Protein AF-A0A9W9NZ49-F1 (afdb_monomer_lite)

Sequence (194 aa):
MTAAGVSPSSSPRLPSPPPFTEVQIGPQSPSVGETFGKDAELLGSAGDDDASTRRIRPGTRAADMASGPPLIPLSQLDSPFQLQEHLKSLYHHFTKPEGSDTVVPINRQGVDRSLWLYELCRFLTMKVNNLIIAFFAETPPCSAQTCPEMRASEWQYLCAVHDPPKSCCAIDYCCHTLDWATNTLTSPNTSPAD

Radius of gyration: 26.42 Å; chains: 1; bounding box: 76×40×85 Å

Foldseek 3Di:
DDDDDDDDDDDDDDDDDDDDDDDPPDDDDDDPDDDDDPPPPDDDPCPDPVQVVQDDDVPRDPVRVQLGGAADDLVSDPDPCSVVNNVSNVLSCQQPPPPDPGGDDDDDDPDDPLLVVLVVLVVVLVVCVVVLVVQCVDVVHQDCVVFVFQDDDVDGDFQVVDVVTHTHGNSVSSVSVSVVSNCQSPPPVNDDDD

InterPro domains:
  IPR005301 MOB kinase activator family [PF03637] (109-192)
  IPR005301 MOB kinase activator family [PTHR22599] (80-192)
  IPR005301 MOB kinase activator family [SM01388] (98-193)
  IPR036703 MOB kinase activator superfamily [G3DSA:1.20.140.30] (102-194)
  IPR036703 MOB kinase activator superfamily [SSF101152] (70-192)

Structure (mmCIF, N/CA/C/O backbone):
data_AF-A0A9W9NZ49-F1
#
_entry.id   AF-A0A9W9NZ49-F1
#
loop_
_atom_site.group_PDB
_atom_site.id
_atom_site.type_symbol
_atom_site.label_atom_id
_atom_site.label_alt_id
_atom_site.label_comp_id
_atom_site.label_asym_id
_atom_site.label_entity_id
_atom_site.label_seq_id
_atom_site.pdbx_PDB_ins_code
_atom_site.Cartn_x
_atom_site.Cartn_y
_atom_site.Cartn_z
_atom_site.occupancy
_atom_site.B_iso_or_equiv
_atom_site.auth_seq_id
_atom_site.auth_comp_id
_atom_site.auth_asym_id
_atom_site.auth_atom_id
_atom_site.pdbx_PDB_model_num
ATOM 1 N N . MET A 1 1 ? 51.094 12.157 -31.044 1.00 39.44 1 MET A N 1
ATOM 2 C CA . MET A 1 1 ? 50.949 12.779 -29.713 1.00 39.44 1 MET A CA 1
ATOM 3 C C . MET A 1 1 ? 50.045 11.888 -28.883 1.00 39.44 1 MET A C 1
ATOM 5 O O . MET A 1 1 ? 48.991 11.492 -29.356 1.00 39.44 1 MET A O 1
ATOM 9 N N . THR A 1 2 ? 50.558 11.468 -27.737 1.00 38.00 2 THR A N 1
ATOM 10 C CA . THR A 1 2 ? 50.054 10.438 -26.820 1.00 38.00 2 THR A CA 1
ATOM 11 C C . THR A 1 2 ? 48.869 10.927 -25.988 1.00 38.00 2 THR A C 1
ATOM 13 O O . THR A 1 2 ? 48.908 12.036 -25.461 1.00 38.00 2 THR A O 1
ATOM 16 N N . ALA A 1 3 ? 47.842 10.086 -25.845 1.00 37.47 3 ALA A N 1
ATOM 17 C CA . ALA A 1 3 ? 46.709 10.309 -24.953 1.00 37.47 3 ALA A CA 1
ATOM 18 C C . ALA A 1 3 ? 47.112 10.031 -23.494 1.00 37.47 3 ALA A C 1
ATOM 20 O O . ALA A 1 3 ? 47.602 8.946 -23.186 1.00 37.47 3 ALA A O 1
ATOM 21 N N . ALA A 1 4 ? 46.899 11.004 -22.607 1.00 40.50 4 ALA A N 1
ATOM 22 C CA . ALA A 1 4 ? 47.010 10.840 -21.161 1.00 40.50 4 ALA A CA 1
ATOM 23 C C . ALA A 1 4 ? 45.600 10.855 -20.554 1.00 40.50 4 ALA A C 1
ATOM 25 O O . ALA A 1 4 ? 44.835 11.792 -20.778 1.00 40.50 4 ALA A O 1
ATOM 26 N N . GLY A 1 5 ? 45.256 9.789 -19.830 1.00 42.25 5 GLY A N 1
ATOM 27 C CA . GLY A 1 5 ? 44.002 9.666 -19.093 1.00 42.25 5 GLY A CA 1
ATOM 28 C C . GLY A 1 5 ? 43.968 10.584 -17.871 1.00 42.25 5 GLY A C 1
ATOM 29 O O . GLY A 1 5 ? 44.979 10.770 -17.196 1.00 42.25 5 GLY A O 1
ATOM 30 N N . VAL A 1 6 ? 42.790 11.139 -17.584 1.00 42.88 6 VAL A N 1
ATOM 31 C CA . VAL A 1 6 ? 42.511 11.934 -16.383 1.00 42.88 6 VAL A CA 1
ATOM 32 C C . VAL A 1 6 ? 41.481 11.186 -15.538 1.00 42.88 6 VAL A C 1
ATOM 34 O O . VAL A 1 6 ? 40.369 10.916 -15.986 1.00 42.88 6 VAL A O 1
ATOM 37 N N . SER A 1 7 ? 41.887 10.833 -14.320 1.00 50.56 7 SER A N 1
ATOM 38 C CA . SER A 1 7 ? 41.062 10.252 -13.258 1.00 50.56 7 SER A CA 1
ATOM 39 C C . SER A 1 7 ? 39.964 11.223 -12.793 1.00 50.56 7 SER A C 1
ATOM 41 O O . SER A 1 7 ? 40.234 12.422 -12.703 1.00 50.56 7 SER A O 1
ATOM 43 N N . PRO A 1 8 ? 38.761 10.758 -12.405 1.00 46.41 8 PRO A N 1
ATOM 44 C CA . PRO A 1 8 ? 37.787 11.622 -11.752 1.00 46.41 8 PRO A CA 1
ATOM 45 C C . PRO A 1 8 ? 38.130 11.810 -10.266 1.00 46.41 8 PRO A C 1
ATOM 47 O O . PRO A 1 8 ? 38.339 10.855 -9.518 1.00 46.41 8 PRO A O 1
ATOM 50 N N . SER A 1 9 ? 38.201 13.080 -9.871 1.00 47.12 9 SER A N 1
ATOM 51 C CA . SER A 1 9 ? 38.423 13.566 -8.511 1.00 47.12 9 SER A CA 1
ATOM 52 C C . SER A 1 9 ? 37.262 13.212 -7.573 1.00 47.12 9 SER A C 1
ATOM 54 O O . SER A 1 9 ? 36.091 13.301 -7.930 1.00 47.12 9 SER A O 1
ATOM 56 N N . SER A 1 10 ? 37.647 12.845 -6.357 1.00 47.16 10 SER A N 1
ATOM 57 C CA . SER A 1 10 ? 36.895 12.368 -5.198 1.00 47.16 10 SER A CA 1
ATOM 58 C C . SER A 1 10 ? 35.662 13.193 -4.794 1.00 47.16 10 SER A C 1
ATOM 60 O O . SER A 1 10 ? 35.717 14.419 -4.725 1.00 47.16 10 SER A O 1
ATOM 62 N N . SER A 1 11 ? 34.580 12.503 -4.412 1.00 55.91 11 SER A N 1
ATOM 63 C CA . SER A 1 11 ? 33.427 13.075 -3.698 1.00 55.91 11 SER A CA 1
ATOM 64 C C . SER A 1 11 ? 33.799 13.514 -2.265 1.00 55.91 11 SER A C 1
ATOM 66 O O . SER A 1 11 ? 34.684 12.898 -1.659 1.00 55.91 11 SER A O 1
ATOM 68 N N . PRO A 1 12 ? 33.130 14.526 -1.673 1.00 51.72 12 PRO A N 1
ATOM 69 C CA . PRO A 1 12 ? 33.431 14.979 -0.316 1.00 51.72 12 PRO A CA 1
ATOM 70 C C . PRO A 1 12 ? 32.985 13.922 0.703 1.00 51.72 12 PRO A C 1
ATOM 72 O O . PRO A 1 12 ? 31.815 13.543 0.741 1.00 51.72 12 PRO A O 1
ATOM 75 N N . ARG A 1 13 ? 33.908 13.435 1.540 1.00 61.00 13 ARG A N 1
ATOM 76 C CA . ARG A 1 13 ? 33.566 12.565 2.675 1.00 61.00 13 ARG A CA 1
ATOM 77 C C . ARG A 1 13 ? 32.899 13.396 3.768 1.00 61.00 13 ARG A C 1
ATOM 79 O O . ARG A 1 13 ? 33.470 14.384 4.223 1.00 61.00 13 ARG A O 1
ATOM 86 N N . LEU A 1 14 ? 31.722 12.962 4.211 1.00 55.81 14 LEU A N 1
ATOM 87 C CA . LEU A 1 14 ? 31.127 13.418 5.466 1.00 55.81 14 LEU A CA 1
ATOM 88 C C . LEU A 1 14 ? 32.048 13.016 6.639 1.00 55.81 14 LEU A C 1
ATOM 90 O O . LEU A 1 14 ? 32.639 11.931 6.586 1.00 55.81 14 LEU A O 1
ATOM 94 N N . PRO A 1 15 ? 32.205 13.859 7.676 1.00 57.34 15 PRO A N 1
ATOM 95 C CA . PRO A 1 15 ? 32.971 13.495 8.862 1.00 57.34 15 PRO A CA 1
ATOM 96 C C . PRO A 1 15 ? 32.334 12.288 9.562 1.00 57.34 15 PRO A C 1
ATOM 98 O O . PRO A 1 15 ? 31.110 12.163 9.624 1.00 57.34 15 PRO A O 1
ATOM 101 N N . SER A 1 16 ? 33.179 11.390 10.068 1.00 58.50 16 SER A N 1
ATOM 102 C CA . SER A 1 16 ? 32.757 10.194 10.798 1.00 58.50 16 SER A CA 1
ATOM 103 C C . SER A 1 16 ? 31.904 10.566 12.018 1.00 58.50 16 SER A C 1
ATOM 105 O O . SER A 1 16 ? 32.229 11.546 12.695 1.00 58.50 16 SER A O 1
ATOM 107 N N . PRO A 1 17 ? 30.852 9.791 12.343 1.00 55.28 17 PRO A N 1
ATOM 108 C CA . PRO A 1 17 ? 30.097 10.003 13.570 1.00 55.28 17 PRO A CA 1
ATOM 109 C C . PRO A 1 17 ? 31.000 9.803 14.801 1.00 55.28 17 PRO A C 1
ATOM 111 O O . PRO A 1 17 ? 31.953 9.017 14.742 1.00 55.28 17 PRO A O 1
ATOM 114 N N . PRO A 1 18 ? 30.725 10.508 15.913 1.00 61.41 18 PRO A N 1
ATOM 115 C CA . PRO A 1 18 ? 31.461 10.316 17.156 1.00 61.41 18 PRO A CA 1
ATOM 116 C C . PRO A 1 18 ? 31.305 8.872 17.666 1.00 61.41 18 PRO A C 1
ATOM 118 O O . PRO A 1 18 ? 30.296 8.222 17.375 1.00 61.41 18 PRO A O 1
ATOM 121 N N . PRO A 1 19 ? 32.293 8.352 18.418 1.00 63.44 19 PRO A N 1
ATOM 122 C CA . PRO A 1 19 ? 32.209 7.020 19.002 1.00 63.44 19 PRO A CA 1
ATOM 123 C C . PRO A 1 19 ? 30.985 6.920 19.916 1.00 63.44 19 PRO A C 1
ATOM 125 O O . PRO A 1 19 ? 30.672 7.859 20.649 1.00 63.44 19 PRO A O 1
ATOM 128 N N . PHE A 1 20 ? 30.300 5.775 19.868 1.00 48.47 20 PHE A N 1
ATOM 129 C CA . PHE A 1 20 ? 29.204 5.476 20.783 1.00 48.47 20 PHE A CA 1
ATOM 130 C C . PHE A 1 20 ? 29.687 5.642 22.224 1.00 48.47 20 PHE A C 1
ATOM 132 O O . PHE A 1 20 ? 30.707 5.071 22.612 1.00 48.47 20 PHE A O 1
ATOM 139 N N . THR A 1 21 ? 28.948 6.421 23.010 1.00 57.03 21 THR A N 1
ATOM 140 C CA . THR A 1 21 ? 29.089 6.426 24.464 1.00 57.03 21 THR A CA 1
ATOM 141 C C . THR A 1 21 ? 28.955 4.996 24.966 1.00 57.03 21 THR A C 1
ATOM 143 O O . THR A 1 21 ? 27.955 4.326 24.701 1.00 57.03 21 THR A O 1
ATOM 146 N N . GLU A 1 22 ? 30.008 4.552 25.643 1.00 57.53 22 GLU A N 1
ATOM 147 C CA . GLU A 1 22 ? 30.127 3.296 26.368 1.00 57.53 22 GLU A CA 1
ATOM 148 C C . GLU A 1 22 ? 28.830 2.952 27.107 1.00 57.53 22 GLU A C 1
ATOM 150 O O . GLU A 1 22 ? 28.183 3.819 27.697 1.00 57.53 22 GLU A O 1
ATOM 155 N N . VAL A 1 23 ? 28.437 1.682 27.016 1.00 52.34 23 VAL A N 1
ATOM 156 C CA . VAL A 1 23 ? 27.196 1.120 27.552 1.00 52.34 23 VAL A CA 1
ATOM 157 C C . VAL A 1 23 ? 27.049 1.499 29.028 1.00 52.34 23 VAL A C 1
ATOM 159 O O . VAL A 1 23 ? 27.619 0.852 29.904 1.00 52.34 23 VAL A O 1
ATOM 162 N N . GLN A 1 24 ? 26.240 2.519 29.323 1.00 45.16 24 GLN A N 1
ATOM 163 C CA . GLN A 1 24 ? 25.664 2.670 30.652 1.00 45.16 24 GLN A CA 1
ATOM 164 C C . GLN A 1 24 ? 24.655 1.540 30.817 1.00 45.16 24 GLN A C 1
ATOM 166 O O . GLN A 1 24 ? 23.505 1.625 30.387 1.00 45.16 24 GLN A O 1
ATOM 171 N N . ILE A 1 25 ? 25.135 0.439 31.390 1.00 47.22 25 ILE A N 1
ATOM 172 C CA . ILE A 1 25 ? 24.309 -0.636 31.921 1.00 47.22 25 ILE A CA 1
ATOM 173 C C . ILE A 1 25 ? 23.345 0.034 32.901 1.00 47.22 25 ILE A C 1
ATOM 175 O O . ILE A 1 25 ? 23.750 0.495 33.969 1.00 47.22 25 ILE A O 1
ATOM 179 N N . GLY A 1 26 ? 22.080 0.153 32.495 1.00 46.44 26 GLY A N 1
ATOM 180 C CA . GLY A 1 26 ? 21.008 0.559 33.393 1.00 46.44 26 GLY A CA 1
ATOM 181 C C . GLY A 1 26 ? 20.978 -0.366 34.615 1.00 46.44 26 GLY A C 1
ATOM 182 O O . GLY A 1 26 ? 21.421 -1.515 34.522 1.00 46.44 26 GLY A O 1
ATOM 183 N N . PRO A 1 27 ? 20.502 0.118 35.772 1.00 44.09 27 PRO A N 1
ATOM 184 C CA . PRO A 1 27 ? 20.528 -0.662 37.002 1.00 44.09 27 PRO A CA 1
ATOM 185 C C . PRO A 1 27 ? 19.824 -2.012 36.808 1.00 44.09 27 PRO A C 1
ATOM 187 O O . PRO A 1 27 ? 18.766 -2.095 36.181 1.00 44.09 27 PRO A O 1
ATOM 190 N N . GLN A 1 28 ? 20.453 -3.072 37.323 1.00 48.97 28 GLN A N 1
ATOM 191 C CA . GLN A 1 28 ? 19.946 -4.441 37.265 1.00 48.97 28 GLN A CA 1
ATOM 192 C C . GLN A 1 28 ? 18.544 -4.519 37.884 1.00 48.97 28 GLN A C 1
ATOM 194 O O . GLN A 1 28 ? 18.307 -4.002 38.975 1.00 48.97 28 GLN A O 1
ATOM 199 N N . SER A 1 29 ? 17.617 -5.180 37.188 1.00 46.00 29 SER A N 1
ATOM 200 C CA . SER A 1 29 ? 16.294 -5.518 37.721 1.00 46.00 29 SER A CA 1
ATOM 201 C C . SER A 1 29 ? 16.433 -6.359 38.999 1.00 46.00 29 SER A C 1
ATOM 203 O O . SER A 1 29 ? 17.321 -7.214 39.055 1.00 46.00 29 SER A O 1
ATOM 205 N N . PRO A 1 30 ? 15.585 -6.154 40.025 1.00 46.91 30 PRO A N 1
ATOM 206 C CA . PRO A 1 30 ? 15.764 -6.822 41.303 1.00 46.91 30 PRO A CA 1
ATOM 207 C C . PRO A 1 30 ? 15.492 -8.323 41.168 1.00 46.91 30 PRO A C 1
ATOM 209 O O . PRO A 1 30 ? 14.435 -8.757 40.708 1.00 46.91 30 PRO A O 1
ATOM 212 N N . SER A 1 31 ? 16.491 -9.105 41.571 1.00 39.59 31 SER A N 1
ATOM 213 C CA . SER A 1 31 ? 16.410 -10.547 41.765 1.00 39.59 31 SER A CA 1
ATOM 214 C C . SER A 1 31 ? 15.460 -10.869 42.917 1.00 39.59 31 SER A C 1
ATOM 216 O O . SER A 1 31 ? 15.429 -10.181 43.935 1.00 39.59 31 SER A O 1
ATOM 218 N N . VAL A 1 32 ? 14.701 -11.949 42.756 1.00 46.00 32 VAL A N 1
ATOM 219 C CA . VAL A 1 32 ? 13.794 -12.501 43.763 1.00 46.00 32 VAL A CA 1
ATOM 220 C C . VAL A 1 32 ? 14.587 -12.885 45.014 1.00 46.00 32 VAL A C 1
ATOM 222 O O . VAL A 1 32 ? 15.415 -13.792 44.964 1.00 46.00 32 VAL A O 1
ATOM 225 N N . GLY A 1 33 ? 14.287 -12.224 46.133 1.00 51.50 33 GLY A N 1
ATOM 226 C CA . GLY A 1 33 ? 14.662 -12.675 47.471 1.00 51.50 33 GLY A CA 1
ATOM 227 C C . GLY A 1 33 ? 15.511 -11.693 48.266 1.00 51.50 33 GLY A C 1
ATOM 228 O O . GLY A 1 33 ? 16.668 -11.988 48.515 1.00 51.50 33 GLY A O 1
ATOM 229 N N . GLU A 1 34 ? 14.921 -10.595 48.742 1.00 37.94 34 GLU A N 1
ATOM 230 C CA . GLU A 1 34 ? 15.413 -9.879 49.926 1.00 37.94 34 GLU A CA 1
ATOM 231 C C . GLU A 1 34 ? 14.259 -9.144 50.630 1.00 37.94 34 GLU A C 1
ATOM 233 O O . GLU A 1 34 ? 13.275 -8.726 50.022 1.00 37.94 34 GLU A O 1
ATOM 238 N N . THR A 1 35 ? 14.331 -9.115 51.956 1.00 41.00 35 THR A N 1
ATOM 239 C CA . THR A 1 35 ? 13.246 -8.839 52.906 1.00 41.00 35 THR A CA 1
ATOM 240 C C . THR A 1 35 ? 12.838 -7.363 53.004 1.00 41.00 35 THR A C 1
ATOM 242 O O . THR A 1 35 ? 13.680 -6.473 52.993 1.00 41.00 35 THR A O 1
ATOM 245 N N . PHE A 1 36 ? 11.530 -7.140 53.179 1.00 43.91 36 PHE A N 1
ATOM 246 C CA . PHE A 1 36 ? 10.805 -5.865 53.276 1.00 43.91 36 PHE A CA 1
ATOM 247 C C . PHE A 1 36 ? 11.453 -4.758 54.133 1.00 43.91 36 PHE A C 1
ATOM 249 O O . PHE A 1 36 ? 11.588 -4.900 55.350 1.00 43.91 36 PHE A O 1
ATOM 256 N N . GLY A 1 37 ? 11.691 -3.599 53.507 1.00 36.22 37 GLY A N 1
ATOM 257 C CA . GLY A 1 37 ? 11.817 -2.287 54.152 1.00 36.22 37 GLY A CA 1
ATOM 258 C C . GLY A 1 37 ? 10.571 -1.434 53.874 1.00 36.22 37 GLY A C 1
ATOM 259 O O . GLY A 1 37 ? 10.153 -1.289 52.727 1.00 36.22 37 GLY A O 1
ATOM 260 N N . LYS A 1 38 ? 9.941 -0.922 54.935 1.00 41.28 38 LYS A N 1
ATOM 261 C CA . LYS A 1 38 ? 8.726 -0.093 54.917 1.00 41.28 38 LYS A CA 1
ATOM 262 C C . LYS A 1 38 ? 9.033 1.338 54.457 1.00 41.28 38 LYS A C 1
ATOM 264 O O . LYS A 1 38 ? 9.097 2.211 55.302 1.00 41.28 38 LYS A O 1
ATOM 269 N N . ASP A 1 39 ? 9.173 1.573 53.157 1.00 37.78 39 ASP A N 1
ATOM 270 C CA . ASP A 1 39 ? 9.168 2.936 52.578 1.00 37.78 39 ASP A CA 1
ATOM 271 C C . ASP A 1 39 ? 8.478 2.977 51.192 1.00 37.78 39 ASP A C 1
ATOM 273 O O . ASP A 1 39 ? 8.690 3.876 50.382 1.00 37.78 39 ASP A O 1
ATOM 277 N N . ALA A 1 40 ? 7.628 1.987 50.897 1.00 42.12 40 ALA A N 1
ATOM 278 C CA . ALA A 1 40 ? 6.970 1.792 49.601 1.00 42.12 40 ALA A CA 1
ATOM 279 C C . ALA A 1 40 ? 5.563 2.422 49.514 1.00 42.12 40 ALA A C 1
ATOM 281 O O . ALA A 1 40 ? 4.661 1.837 48.919 1.00 42.12 40 ALA A O 1
ATOM 282 N N . GLU A 1 41 ? 5.340 3.589 50.121 1.00 41.41 41 GLU A N 1
ATOM 283 C CA . GLU A 1 41 ? 3.987 4.149 50.256 1.00 41.41 41 GLU A CA 1
ATOM 284 C C . GLU A 1 41 ? 3.933 5.655 49.953 1.00 41.41 41 GLU A C 1
ATOM 286 O O . GLU A 1 41 ? 3.475 6.426 50.786 1.00 41.41 41 GLU A O 1
ATOM 291 N N . LEU A 1 42 ? 4.410 6.114 48.780 1.00 43.28 42 LEU A N 1
ATOM 292 C CA . LEU A 1 42 ? 3.974 7.430 48.258 1.00 43.28 42 LEU A CA 1
ATOM 293 C C . LEU A 1 42 ? 4.230 7.749 46.768 1.00 43.28 42 LEU A C 1
ATOM 295 O O . LEU A 1 42 ? 4.150 8.919 46.403 1.00 43.28 42 LEU A O 1
ATOM 299 N N . LEU A 1 43 ? 4.548 6.804 45.872 1.00 45.09 43 LEU A N 1
ATOM 300 C CA . LEU A 1 43 ? 4.705 7.179 44.451 1.00 45.09 43 LEU A CA 1
ATOM 301 C C . LEU A 1 43 ? 4.479 6.042 43.450 1.00 45.09 43 LEU A C 1
ATOM 303 O O . LEU A 1 43 ? 5.305 5.771 42.584 1.00 45.09 43 LEU A O 1
ATOM 307 N N . GLY A 1 44 ? 3.336 5.378 43.551 1.00 39.44 44 GLY A N 1
ATOM 308 C CA . GLY A 1 44 ? 2.930 4.400 42.553 1.00 39.44 44 GLY A CA 1
ATOM 309 C C . GLY A 1 44 ? 1.474 4.046 42.739 1.00 39.44 44 GLY A C 1
ATOM 310 O O . GLY A 1 44 ? 1.149 3.136 43.493 1.00 39.44 44 GLY A O 1
ATOM 311 N N . SER A 1 45 ? 0.582 4.770 42.066 1.00 39.53 45 SER A N 1
ATOM 312 C CA . SER A 1 45 ? -0.729 4.215 41.761 1.00 39.53 45 SER A CA 1
ATOM 313 C C . SER A 1 45 ? -0.487 2.951 40.942 1.00 39.53 45 SER A C 1
ATOM 315 O O . SER A 1 45 ? -0.129 3.038 39.768 1.00 39.53 45 SER A O 1
ATOM 317 N N . ALA A 1 46 ? -0.625 1.794 41.586 1.00 42.19 46 ALA A N 1
ATOM 318 C CA . ALA A 1 46 ? -0.701 0.494 40.943 1.00 42.19 46 ALA A CA 1
ATOM 319 C C . ALA A 1 46 ? -1.977 0.457 40.085 1.00 42.19 46 ALA A C 1
ATOM 321 O O . ALA A 1 46 ? -3.023 -0.029 40.507 1.00 42.19 46 ALA A O 1
ATOM 322 N N . GLY A 1 47 ? -1.907 1.072 38.905 1.00 42.78 47 GLY A N 1
ATOM 323 C CA . GLY A 1 47 ? -2.739 0.681 37.782 1.00 42.78 47 GLY A CA 1
ATOM 324 C C . GLY A 1 47 ? -2.212 -0.667 37.318 1.00 42.78 47 GLY A C 1
ATOM 325 O O . GLY A 1 47 ? -1.023 -0.792 37.047 1.00 42.78 47 GLY A O 1
ATOM 326 N N . ASP A 1 48 ? -3.084 -1.665 37.331 1.00 44.28 48 ASP A N 1
ATOM 327 C CA . ASP A 1 48 ? -2.823 -3.045 36.932 1.00 44.28 48 ASP A CA 1
ATOM 328 C C . ASP A 1 48 ? -1.908 -3.123 35.690 1.00 44.28 48 ASP A C 1
ATOM 330 O O . ASP A 1 48 ? -2.129 -2.412 34.706 1.00 44.28 48 ASP A O 1
ATOM 334 N N . ASP A 1 49 ? -0.897 -3.998 35.721 1.00 53.75 49 ASP A N 1
ATOM 335 C CA . ASP A 1 49 ? 0.145 -4.217 34.695 1.00 53.75 49 ASP A CA 1
ATOM 336 C C . ASP A 1 49 ? -0.392 -4.738 33.331 1.00 53.75 49 ASP A C 1
ATOM 338 O O . ASP A 1 49 ? 0.330 -5.362 32.542 1.00 53.75 49 ASP A O 1
ATOM 342 N N . ASP A 1 50 ? -1.657 -4.480 32.996 1.00 56.69 50 ASP A N 1
ATOM 343 C CA . ASP A 1 50 ? -2.324 -4.928 31.769 1.00 56.69 50 ASP A CA 1
ATOM 344 C C . ASP A 1 50 ? -1.763 -4.254 30.502 1.00 56.69 50 ASP A C 1
ATOM 346 O O . ASP A 1 50 ? -1.796 -4.803 29.404 1.00 56.69 50 ASP A O 1
ATOM 350 N N . ALA A 1 51 ? -1.111 -3.094 30.621 1.00 57.84 51 ALA A N 1
ATOM 351 C CA . ALA A 1 51 ? -0.395 -2.503 29.486 1.00 57.84 51 ALA A CA 1
ATOM 352 C C . ALA A 1 51 ? 0.770 -3.397 28.990 1.00 57.84 51 ALA A C 1
ATOM 354 O O . ALA A 1 51 ? 1.167 -3.338 27.820 1.00 57.84 51 ALA A O 1
ATOM 355 N N . SER A 1 52 ? 1.339 -4.242 29.862 1.00 58.97 52 SER A N 1
ATOM 356 C CA . SER A 1 52 ? 2.422 -5.173 29.510 1.00 58.97 52 SER A CA 1
ATOM 357 C C . SER A 1 52 ? 1.922 -6.434 28.788 1.00 58.97 52 SER A C 1
ATOM 359 O O . SER A 1 52 ? 2.649 -7.005 27.969 1.00 58.97 52 SER A O 1
ATOM 361 N N . THR A 1 53 ? 0.679 -6.859 29.043 1.00 62.19 53 THR A N 1
ATOM 362 C CA . THR A 1 53 ? 0.065 -8.060 28.447 1.00 62.19 53 THR A CA 1
ATOM 363 C C . THR A 1 53 ? -0.356 -7.827 26.995 1.00 62.19 53 THR A C 1
ATOM 365 O O . THR A 1 53 ? -0.399 -8.776 26.215 1.00 62.19 53 THR A O 1
ATOM 368 N N . ARG A 1 54 ? -0.583 -6.564 26.603 1.00 68.50 54 ARG A N 1
ATOM 369 C CA . ARG A 1 54 ? -1.016 -6.169 25.250 1.00 68.50 54 ARG A CA 1
ATOM 370 C C . ARG A 1 54 ? 0.112 -5.938 24.242 1.00 68.50 54 ARG A C 1
ATOM 372 O O . ARG A 1 54 ? -0.154 -5.774 23.051 1.00 68.50 54 ARG A O 1
ATOM 379 N N . ARG A 1 55 ? 1.374 -5.923 24.674 1.00 73.12 55 ARG A N 1
ATOM 380 C CA . ARG A 1 55 ? 2.514 -5.824 23.749 1.00 73.12 55 ARG A CA 1
ATOM 381 C C . ARG A 1 55 ? 2.769 -7.170 23.074 1.00 73.12 55 ARG A C 1
ATOM 383 O O . ARG A 1 55 ? 2.757 -8.210 23.728 1.00 73.12 55 ARG A O 1
ATOM 390 N N . ILE A 1 56 ? 3.069 -7.140 21.772 1.00 75.31 56 ILE A N 1
ATOM 391 C CA . ILE A 1 56 ? 3.598 -8.311 21.061 1.00 75.31 56 ILE A CA 1
ATOM 392 C C . ILE A 1 56 ? 4.903 -8.707 21.754 1.00 75.31 56 ILE A C 1
ATOM 394 O O . ILE A 1 56 ? 5.853 -7.922 21.800 1.00 75.31 56 ILE A O 1
ATOM 398 N N . ARG A 1 57 ? 4.934 -9.906 22.336 1.00 79.56 57 ARG A N 1
ATOM 399 C CA . ARG A 1 57 ? 6.087 -10.374 23.104 1.00 79.56 57 ARG A CA 1
ATOM 400 C C . ARG A 1 57 ? 7.184 -10.863 22.156 1.00 79.56 57 ARG A C 1
ATOM 402 O O . ARG A 1 57 ? 6.881 -11.406 21.090 1.00 79.56 57 ARG A O 1
ATOM 409 N N . PRO A 1 58 ? 8.468 -10.732 22.533 1.00 83.12 58 PRO A N 1
ATOM 410 C CA . PRO A 1 58 ? 9.530 -11.437 21.831 1.00 83.12 58 PRO A CA 1
ATOM 411 C C . PRO A 1 58 ? 9.181 -12.929 21.710 1.00 83.12 58 PRO A C 1
ATOM 413 O O . PRO A 1 58 ? 8.831 -13.566 22.702 1.00 83.12 58 PRO A O 1
ATOM 416 N N . GLY A 1 59 ? 9.227 -13.468 20.490 1.00 83.12 59 GLY A N 1
ATOM 417 C CA . GLY A 1 59 ? 8.839 -14.853 20.199 1.00 83.12 59 GLY A CA 1
ATOM 418 C C . GLY A 1 59 ? 7.386 -15.062 19.749 1.00 83.12 59 GLY A C 1
ATOM 419 O O . GLY A 1 59 ? 7.031 -16.194 19.418 1.00 83.12 59 GLY A O 1
ATOM 420 N N . THR A 1 60 ? 6.546 -14.018 19.675 1.00 82.81 60 THR A N 1
ATOM 421 C CA . THR A 1 60 ? 5.234 -14.115 19.008 1.00 82.81 60 THR A CA 1
ATOM 422 C C . THR A 1 60 ? 5.420 -14.522 17.544 1.00 82.81 60 THR A C 1
ATOM 424 O O . THR A 1 60 ? 6.246 -13.951 16.829 1.00 82.81 60 THR A O 1
ATOM 427 N N . ARG A 1 61 ? 4.659 -15.522 17.084 1.00 79.88 61 ARG A N 1
ATOM 428 C CA . ARG A 1 61 ? 4.728 -15.990 15.694 1.00 79.88 61 ARG A CA 1
ATOM 429 C C . ARG A 1 61 ? 4.263 -14.879 14.757 1.00 79.88 61 ARG A C 1
ATOM 431 O O . ARG A 1 61 ? 3.304 -14.179 15.064 1.00 79.88 61 ARG A O 1
ATOM 438 N N . ALA A 1 62 ? 4.878 -14.769 13.580 1.00 80.38 62 ALA A N 1
ATOM 439 C CA . ALA A 1 62 ? 4.521 -13.747 12.592 1.00 80.38 62 ALA A CA 1
ATOM 440 C C . ALA A 1 62 ? 3.023 -13.761 12.217 1.00 80.38 62 ALA A C 1
ATOM 442 O O . ALA A 1 62 ? 2.428 -12.702 12.037 1.00 80.38 62 ALA A O 1
ATOM 443 N N . ALA A 1 63 ? 2.402 -14.947 12.166 1.00 76.50 63 ALA A N 1
ATOM 444 C CA . ALA A 1 63 ? 0.966 -15.097 11.919 1.00 76.50 63 ALA A CA 1
ATOM 445 C C . ALA A 1 63 ? 0.098 -14.449 13.017 1.00 76.50 63 ALA A C 1
ATOM 447 O O . ALA A 1 63 ? -0.916 -13.825 12.712 1.00 76.50 63 ALA A O 1
ATOM 448 N N . ASP A 1 64 ? 0.542 -14.517 14.274 1.00 74.12 64 ASP A N 1
ATOM 449 C CA . ASP A 1 64 ? -0.191 -14.012 15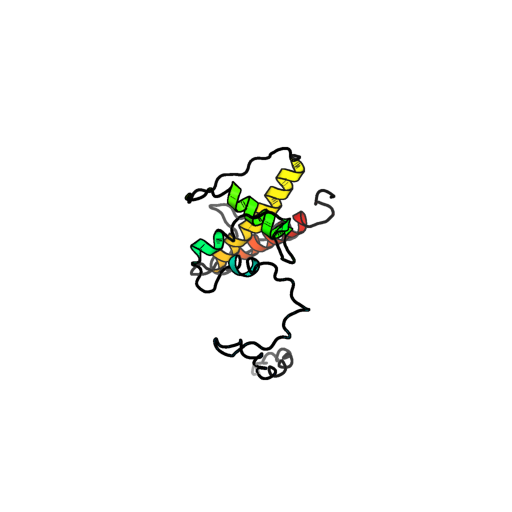.440 1.00 74.12 64 ASP A CA 1
ATOM 450 C C . ASP A 1 64 ? 0.042 -12.504 15.655 1.00 74.12 64 ASP A C 1
ATOM 452 O O . ASP A 1 64 ? -0.770 -11.820 16.278 1.00 74.12 64 ASP A O 1
ATOM 456 N N . MET A 1 65 ? 1.118 -11.943 15.083 1.00 76.81 65 MET A N 1
ATOM 457 C CA . MET A 1 65 ? 1.398 -10.499 15.132 1.00 76.81 65 MET A CA 1
ATOM 458 C C . MET A 1 65 ? 0.338 -9.665 14.402 1.00 76.81 65 MET A C 1
ATOM 460 O O . MET A 1 65 ? 0.112 -8.504 14.750 1.00 76.81 65 MET A O 1
ATOM 464 N N . ALA A 1 66 ? -0.305 -10.239 13.380 1.00 68.50 66 ALA A N 1
ATOM 465 C CA . ALA A 1 66 ? -1.302 -9.548 12.570 1.00 68.50 66 ALA A CA 1
ATOM 466 C C . ALA A 1 66 ? -2.637 -9.346 13.304 1.00 68.50 66 ALA A C 1
ATOM 468 O O . ALA A 1 66 ? -3.369 -8.412 12.961 1.00 68.50 66 ALA A O 1
ATOM 469 N N . SER A 1 67 ? -2.943 -10.197 14.291 1.00 68.38 67 SER A N 1
ATOM 470 C CA . SER A 1 67 ? -4.193 -10.135 15.052 1.00 68.38 67 SER A CA 1
ATOM 471 C C . SER A 1 67 ? -4.214 -8.982 16.054 1.00 68.38 67 SER A C 1
ATOM 473 O O . SER A 1 67 ? -5.257 -8.382 16.302 1.00 68.38 67 SER A O 1
ATOM 475 N N . GLY A 1 68 ? -3.036 -8.596 16.551 1.00 69.75 68 GLY A N 1
ATOM 476 C CA . GLY A 1 68 ? -2.901 -7.521 17.528 1.00 69.75 68 GLY A CA 1
ATOM 477 C C . GLY A 1 68 ? -3.511 -7.866 18.896 1.00 69.75 68 GLY A C 1
ATOM 478 O O . GLY A 1 68 ? -3.970 -8.987 19.114 1.00 69.75 68 GLY A O 1
ATOM 479 N N . PRO A 1 69 ? -3.464 -6.923 19.850 1.00 73.69 69 PRO A N 1
ATOM 480 C CA . PRO A 1 69 ? -4.017 -7.125 21.184 1.00 73.69 69 PRO 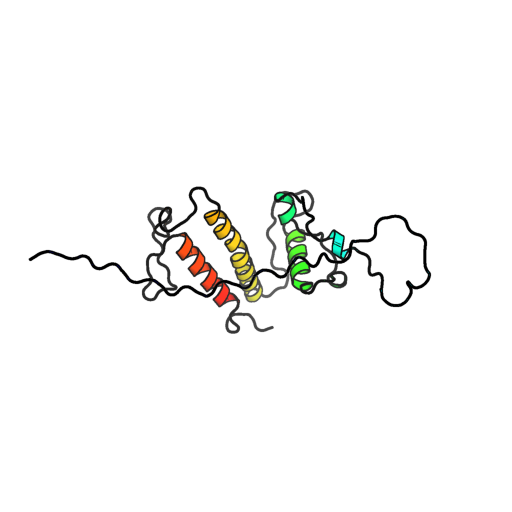A CA 1
ATOM 481 C C . PRO A 1 69 ? -5.554 -7.214 21.172 1.00 73.69 69 PRO A C 1
ATOM 483 O O . PRO A 1 69 ? -6.194 -6.640 20.282 1.00 73.69 69 PRO A O 1
ATOM 486 N N . PRO A 1 70 ? -6.154 -7.891 22.174 1.00 79.25 70 PRO A N 1
ATOM 487 C CA . PRO A 1 70 ? -7.603 -8.022 22.287 1.00 79.25 70 PRO A CA 1
ATOM 488 C C . PRO A 1 70 ? -8.294 -6.656 22.391 1.00 79.25 70 PRO A C 1
ATOM 490 O O . PRO A 1 70 ? -7.714 -5.676 22.865 1.00 79.25 70 PRO A O 1
ATOM 493 N N . LEU A 1 71 ? -9.550 -6.595 21.941 1.00 84.81 71 LEU A N 1
ATOM 494 C CA . LEU A 1 71 ? -10.365 -5.388 22.032 1.00 84.81 71 LEU A CA 1
ATOM 495 C C . LEU A 1 71 ? -10.723 -5.096 23.494 1.00 84.81 71 LEU A C 1
ATOM 497 O O . LEU A 1 71 ? -11.322 -5.928 24.169 1.00 84.81 71 LEU A O 1
ATOM 501 N N . ILE A 1 72 ? -10.419 -3.879 23.939 1.00 85.94 72 ILE A N 1
ATOM 502 C CA . ILE A 1 72 ? -10.794 -3.353 25.254 1.00 85.94 72 ILE A CA 1
ATOM 503 C C . ILE A 1 72 ? -11.400 -1.946 25.129 1.00 85.94 72 ILE A C 1
ATOM 505 O O . ILE A 1 72 ? -11.166 -1.272 24.117 1.00 85.94 72 ILE A O 1
ATOM 509 N N . PRO A 1 73 ? -12.169 -1.474 26.129 1.00 89.31 73 PRO A N 1
ATOM 510 C CA . PRO A 1 73 ? -12.676 -0.106 26.169 1.00 89.31 73 PRO A CA 1
ATOM 511 C C . PRO A 1 73 ? -11.567 0.945 26.046 1.00 89.31 73 PRO A C 1
ATOM 513 O O . PRO A 1 73 ? -10.513 0.820 26.665 1.00 89.31 73 PRO A O 1
ATOM 516 N N . LEU A 1 74 ? -11.841 2.025 25.304 1.00 87.62 74 LEU A N 1
ATOM 517 C CA . LEU A 1 74 ? -10.894 3.128 25.092 1.00 87.62 74 LEU A CA 1
ATOM 518 C C . LEU A 1 74 ? -10.345 3.703 26.410 1.00 87.62 74 LEU A C 1
ATOM 520 O O . LEU A 1 74 ? -9.163 4.006 26.492 1.00 87.62 74 LEU A O 1
ATOM 524 N N . SER A 1 75 ? -11.169 3.782 27.459 1.00 88.44 75 SER A N 1
ATOM 525 C CA . SER A 1 75 ? -10.781 4.306 28.778 1.00 88.44 75 SER A CA 1
ATOM 526 C C . SER A 1 75 ? -9.732 3.469 29.519 1.00 88.44 75 SER A C 1
ATOM 528 O O . SER A 1 75 ? -9.195 3.925 30.521 1.00 88.44 75 SER A O 1
ATOM 530 N N . GLN A 1 76 ? -9.487 2.233 29.079 1.00 86.88 76 GLN A N 1
ATOM 531 C CA . GLN A 1 76 ? -8.514 1.309 29.674 1.00 86.88 76 GLN A CA 1
ATOM 532 C C . GLN A 1 76 ? -7.191 1.265 28.885 1.00 86.88 76 GLN A C 1
ATOM 534 O O . GLN A 1 76 ? -6.273 0.509 29.221 1.00 86.88 76 GLN A O 1
ATOM 539 N N . LEU A 1 77 ? -7.081 2.044 27.804 1.00 84.75 77 LEU A N 1
ATOM 540 C CA . LEU A 1 77 ? -5.846 2.167 27.043 1.00 84.75 77 LEU A CA 1
ATOM 541 C C . LEU A 1 77 ? -4.957 3.232 27.681 1.00 84.75 77 LEU A C 1
ATOM 543 O O . LEU A 1 77 ? -5.303 4.404 27.686 1.00 84.75 77 LEU A O 1
ATOM 547 N N . ASP A 1 78 ? -3.787 2.823 28.164 1.00 84.31 78 ASP A N 1
ATOM 548 C CA . ASP A 1 78 ? -2.728 3.727 28.611 1.00 84.31 78 ASP A CA 1
ATOM 549 C C . ASP A 1 78 ? -1.597 3.732 27.569 1.00 84.31 78 ASP A C 1
ATOM 551 O O . ASP A 1 78 ? -0.629 2.976 27.642 1.00 84.31 78 ASP A O 1
ATOM 555 N N . SER A 1 79 ? -1.805 4.500 26.498 1.00 81.81 79 SER A N 1
ATOM 556 C CA . SER A 1 79 ? -0.875 4.666 25.370 1.00 81.81 79 SER A CA 1
ATOM 557 C C . SER A 1 79 ? -0.922 6.117 24.881 1.00 81.81 79 SER A C 1
ATOM 559 O O . SER A 1 79 ? -1.978 6.737 24.949 1.00 81.81 79 SER A O 1
ATOM 561 N N . PRO A 1 80 ? 0.157 6.700 24.333 1.00 84.19 80 PRO A N 1
ATOM 562 C CA . PRO A 1 80 ? 0.065 7.984 23.629 1.00 84.19 80 PRO A CA 1
ATOM 563 C C . PRO A 1 80 ? -0.807 7.918 22.358 1.00 84.19 80 PRO A C 1
ATOM 565 O O . PRO A 1 80 ? -1.193 8.957 21.828 1.00 84.19 80 PRO A O 1
ATOM 568 N N . PHE A 1 81 ? -1.151 6.716 21.878 1.00 84.19 81 PHE A N 1
ATOM 569 C CA . PHE A 1 81 ? -1.932 6.482 20.659 1.00 84.19 81 PHE A CA 1
ATOM 570 C C . PHE A 1 81 ? -3.252 5.731 20.923 1.00 84.19 81 PHE A C 1
ATOM 572 O O . PHE A 1 81 ? -3.700 4.958 20.076 1.00 84.19 81 PHE A O 1
ATOM 579 N N . GLN A 1 82 ? -3.896 5.959 22.079 1.00 87.69 82 GLN A N 1
ATOM 580 C CA . GLN A 1 82 ? -5.086 5.207 22.540 1.00 87.69 82 GLN A CA 1
ATOM 581 C C . GLN A 1 82 ? -6.157 5.047 21.457 1.00 87.69 82 GLN A C 1
ATOM 583 O O . GLN A 1 82 ? -6.606 3.939 21.178 1.00 87.69 82 GLN A O 1
ATOM 588 N N . LEU A 1 83 ? -6.545 6.147 20.805 1.00 85.88 83 LEU A N 1
ATOM 589 C CA . LEU A 1 83 ? -7.594 6.122 19.787 1.00 85.88 83 LEU A CA 1
ATOM 590 C C . LEU A 1 83 ? -7.196 5.266 18.578 1.00 85.88 83 LEU A C 1
ATOM 592 O O . LEU A 1 83 ? -7.991 4.461 18.099 1.00 85.88 83 LEU A O 1
ATOM 596 N N . GLN A 1 84 ? -5.957 5.402 18.103 1.00 83.75 84 GLN A N 1
ATOM 597 C CA . GLN A 1 84 ? -5.458 4.639 16.960 1.00 83.75 84 GLN A CA 1
ATOM 598 C C . GLN A 1 84 ? -5.393 3.138 17.272 1.00 83.75 84 GLN A C 1
ATOM 600 O O . GLN A 1 84 ? -5.782 2.316 16.439 1.00 83.75 84 GLN A O 1
ATOM 605 N N . GLU A 1 85 ? -4.924 2.777 18.468 1.00 85.00 85 GLU A N 1
ATOM 606 C CA . GLU A 1 85 ? -4.888 1.388 18.932 1.00 85.00 85 GLU A CA 1
ATOM 607 C C . GLU A 1 85 ? -6.298 0.809 19.059 1.00 85.00 85 GLU A C 1
ATOM 609 O O . GLU A 1 85 ? -6.573 -0.259 18.511 1.00 85.00 85 GLU A O 1
ATOM 614 N N . HIS A 1 86 ? -7.215 1.548 19.689 1.00 87.19 86 HIS A N 1
ATOM 615 C CA . HIS A 1 86 ? -8.604 1.130 19.854 1.00 87.19 86 HIS A CA 1
ATOM 616 C C . HIS A 1 86 ? -9.296 0.889 18.512 1.00 87.19 86 HIS A C 1
ATOM 618 O O . HIS A 1 86 ? -9.896 -0.163 18.304 1.00 87.19 86 HIS A O 1
ATOM 624 N N . LEU A 1 87 ? -9.173 1.831 17.571 1.00 85.00 87 LEU A N 1
ATOM 625 C CA . LEU A 1 87 ? -9.769 1.713 16.239 1.00 85.00 87 LEU A CA 1
ATOM 626 C C . LEU A 1 87 ? -9.197 0.524 15.461 1.00 85.00 87 LEU A C 1
ATOM 628 O O . LEU A 1 87 ? -9.940 -0.178 14.775 1.00 85.00 87 LEU A O 1
ATOM 632 N N . LYS A 1 88 ? -7.893 0.248 15.593 1.00 83.31 88 LYS A N 1
ATOM 633 C CA . LYS A 1 88 ? -7.264 -0.931 14.983 1.00 83.31 88 LYS A CA 1
ATOM 634 C C . LYS A 1 88 ? -7.804 -2.235 15.581 1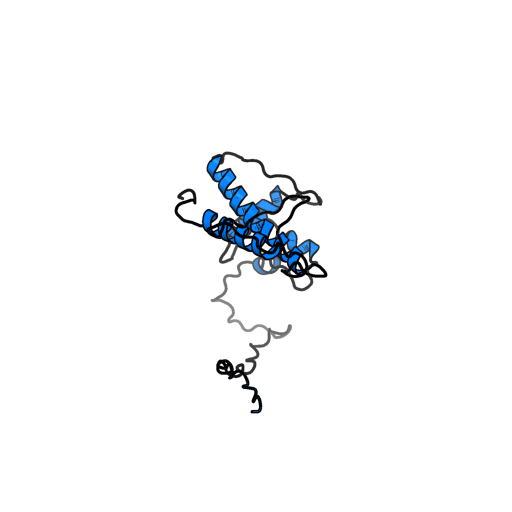.00 83.31 88 LYS A C 1
ATOM 636 O O . LYS A 1 88 ? -8.086 -3.164 14.822 1.00 83.31 88 LYS A O 1
ATOM 641 N N . SER A 1 89 ? -7.974 -2.302 16.902 1.00 85.62 89 SER A N 1
ATOM 642 C CA . SER A 1 89 ? -8.563 -3.466 17.577 1.00 85.62 89 SER A CA 1
ATOM 643 C C . SER A 1 89 ? -10.043 -3.645 17.233 1.00 85.62 89 SER A C 1
ATOM 645 O O . SER A 1 89 ? -10.459 -4.768 16.957 1.00 85.62 89 SER A O 1
ATOM 647 N N . LEU A 1 90 ? -10.827 -2.561 17.158 1.00 86.88 90 LEU A N 1
ATOM 648 C CA . LEU A 1 90 ? -12.218 -2.599 16.690 1.00 86.88 90 LEU A CA 1
ATOM 649 C C . LEU A 1 90 ? -12.295 -3.132 15.261 1.00 86.88 90 LEU A C 1
ATOM 651 O O . LEU A 1 90 ? -13.062 -4.052 14.987 1.00 86.88 90 LEU A O 1
ATOM 655 N N . TYR A 1 91 ? -11.464 -2.602 14.359 1.00 85.38 91 TYR A N 1
ATOM 656 C CA . TYR A 1 91 ? -11.379 -3.088 12.985 1.00 85.38 91 TYR A CA 1
ATOM 657 C C . TYR A 1 91 ? -11.110 -4.595 12.946 1.00 85.38 91 TYR A C 1
ATOM 659 O O . TYR A 1 91 ? -11.819 -5.323 12.254 1.00 85.38 91 TYR A O 1
ATOM 667 N N . HIS A 1 92 ? -10.112 -5.077 13.696 1.00 83.38 92 HIS A N 1
ATOM 668 C CA . HIS A 1 92 ? -9.796 -6.503 13.741 1.00 83.38 92 HIS A CA 1
ATOM 669 C C . HIS A 1 92 ? -10.979 -7.321 14.269 1.00 83.38 92 HIS A C 1
ATOM 671 O O . HIS A 1 92 ? -11.384 -8.280 13.626 1.00 83.38 92 HIS A O 1
ATOM 677 N N . HIS A 1 93 ? -11.578 -6.905 15.385 1.00 85.06 93 HIS A N 1
ATOM 678 C CA . HIS A 1 93 ? -12.722 -7.581 15.995 1.00 85.06 93 HIS A CA 1
ATOM 679 C C . HIS A 1 93 ? -13.916 -7.716 15.034 1.00 85.06 93 HIS A C 1
ATOM 681 O O . HIS A 1 93 ? -14.521 -8.782 14.948 1.00 85.06 93 HIS A O 1
ATOM 687 N N . PHE A 1 94 ? -14.228 -6.668 14.263 1.00 85.19 94 PHE A N 1
ATOM 688 C CA . PHE A 1 94 ? -15.346 -6.694 13.312 1.00 85.19 94 PHE A CA 1
ATOM 689 C C . PHE A 1 94 ? -15.035 -7.401 11.991 1.00 85.19 94 PHE A C 1
ATOM 691 O O . PHE A 1 94 ? -15.956 -7.861 11.319 1.00 85.19 94 PHE A O 1
ATOM 698 N N . THR A 1 95 ? -13.765 -7.473 11.591 1.00 86.44 95 THR A N 1
ATOM 699 C CA . THR A 1 95 ? -13.374 -8.072 10.302 1.00 86.44 95 THR A CA 1
ATOM 700 C C . THR A 1 95 ? -12.858 -9.491 10.419 1.00 86.44 95 THR A C 1
ATOM 702 O O . THR A 1 95 ? -12.856 -10.201 9.422 1.00 86.44 95 THR A O 1
ATOM 705 N N . LYS A 1 96 ? -12.434 -9.925 11.602 1.00 83.88 96 LYS A N 1
ATOM 706 C CA . LYS A 1 96 ? -11.899 -11.260 11.860 1.00 83.88 96 LYS A CA 1
ATOM 707 C C . LYS A 1 96 ? -12.564 -11.835 13.112 1.00 83.88 96 LYS A C 1
ATOM 709 O O . LYS A 1 96 ? -12.047 -11.642 14.215 1.00 83.88 96 LYS A O 1
ATOM 714 N N . PRO A 1 97 ? -13.725 -12.500 12.962 1.00 78.38 97 PRO A N 1
ATOM 715 C CA . PRO A 1 97 ? -14.405 -13.121 14.090 1.00 78.38 97 PRO A CA 1
ATOM 716 C C . PRO A 1 97 ? -13.533 -14.209 14.732 1.00 78.38 97 PRO A C 1
ATOM 718 O O . PRO A 1 97 ? -12.737 -14.866 14.058 1.00 78.38 97 PRO A O 1
ATOM 721 N N . GLU A 1 98 ? -13.685 -14.399 16.044 1.00 77.94 98 GLU A N 1
ATOM 722 C CA . GLU A 1 98 ? -12.877 -15.346 16.819 1.00 77.94 98 GLU A CA 1
ATOM 723 C C . GLU A 1 98 ? -12.963 -16.770 16.250 1.00 77.94 98 GLU A C 1
ATOM 725 O O . GLU A 1 98 ? -14.044 -17.290 15.976 1.00 77.94 98 GLU A O 1
ATOM 730 N N . GLY A 1 99 ? -11.802 -17.403 16.060 1.00 75.88 99 GLY A N 1
ATOM 731 C CA . GLY A 1 99 ? -11.707 -18.759 15.513 1.00 75.88 99 GLY A CA 1
ATOM 732 C C . GLY A 1 99 ? -11.930 -18.866 14.000 1.00 75.88 99 GLY A C 1
ATOM 733 O O . GLY A 1 99 ? -12.028 -19.981 13.491 1.00 75.88 99 GLY A O 1
ATOM 734 N N . SER A 1 100 ? -12.005 -17.743 13.276 1.00 78.31 100 SER A N 1
ATOM 735 C CA . SER A 1 100 ? -12.107 -17.728 11.817 1.00 78.31 100 SER A CA 1
ATOM 736 C C . SER A 1 100 ? -10.850 -17.170 11.154 1.00 78.31 100 SER A C 1
ATOM 738 O O . SER A 1 100 ? -10.381 -16.087 11.495 1.00 78.31 100 SER A O 1
ATOM 740 N N . ASP A 1 101 ? -10.377 -17.863 10.119 1.00 76.38 101 ASP A N 1
ATOM 741 C CA . ASP A 1 101 ? -9.340 -17.352 9.213 1.00 76.38 101 ASP A CA 1
ATOM 742 C C . ASP A 1 101 ? -9.915 -16.444 8.110 1.00 76.38 101 ASP A C 1
ATOM 744 O O . ASP A 1 101 ? -9.178 -15.905 7.280 1.00 76.38 101 ASP A O 1
ATOM 748 N N . THR A 1 102 ? -11.240 -16.268 8.070 1.00 80.00 102 THR A N 1
ATOM 749 C CA . THR A 1 102 ? -11.910 -15.485 7.026 1.00 80.00 102 THR A CA 1
ATOM 750 C C . THR A 1 102 ? -12.075 -14.026 7.432 1.00 80.00 102 THR A C 1
ATOM 752 O O . THR A 1 102 ? -12.435 -13.712 8.565 1.00 80.00 102 THR A O 1
ATOM 755 N N . VAL A 1 103 ? -11.818 -13.125 6.481 1.00 83.81 103 VAL A N 1
ATOM 756 C CA . VAL A 1 103 ? -12.033 -11.686 6.658 1.00 83.81 103 VAL A CA 1
ATOM 757 C C . VAL A 1 103 ? -13.435 -11.321 6.176 1.00 83.81 103 VAL A C 1
ATOM 759 O O . VAL A 1 103 ? -13.781 -11.569 5.021 1.00 83.81 103 VAL A O 1
ATOM 762 N N . VAL A 1 104 ? -14.227 -10.701 7.046 1.00 87.25 104 VAL A N 1
ATOM 763 C CA . VAL A 1 104 ? -15.574 -10.203 6.753 1.00 87.25 104 VAL A CA 1
ATOM 764 C C . VAL A 1 104 ? -15.503 -8.708 6.411 1.00 87.25 104 VAL A C 1
ATOM 766 O O . VAL A 1 104 ? -14.842 -7.949 7.124 1.00 87.25 104 VAL A O 1
ATOM 769 N N . PRO A 1 105 ? -16.153 -8.242 5.327 1.00 83.69 105 PRO A N 1
ATOM 770 C CA . PRO A 1 105 ? -16.161 -6.826 4.976 1.00 83.69 105 PRO A CA 1
ATOM 771 C C . PRO A 1 105 ? -16.993 -6.000 5.968 1.00 83.69 105 PRO A C 1
ATOM 773 O O . PRO A 1 105 ? -18.099 -6.387 6.345 1.00 83.69 105 PRO A O 1
ATOM 776 N N . ILE A 1 106 ? -16.490 -4.819 6.338 1.00 83.56 106 ILE A N 1
ATOM 777 C CA . ILE A 1 106 ? -17.232 -3.858 7.167 1.00 83.56 106 ILE A CA 1
ATOM 778 C C . ILE A 1 106 ? -18.302 -3.172 6.312 1.00 83.56 106 ILE A C 1
ATOM 780 O O . ILE A 1 106 ? -18.026 -2.747 5.187 1.00 83.56 106 ILE A O 1
ATOM 784 N N . ASN A 1 107 ? -19.512 -3.020 6.855 1.00 82.69 107 ASN A N 1
ATOM 785 C CA . ASN A 1 107 ? -20.559 -2.213 6.237 1.00 82.69 107 ASN A CA 1
ATOM 786 C C . ASN A 1 107 ? -20.613 -0.793 6.826 1.00 82.69 107 ASN A C 1
ATOM 788 O O . ASN A 1 107 ? -20.240 -0.539 7.969 1.00 82.69 107 ASN A O 1
ATOM 792 N N . ARG A 1 108 ? -21.119 0.153 6.035 1.00 83.19 108 ARG A N 1
ATOM 793 C CA . ARG A 1 108 ? -21.400 1.513 6.502 1.00 83.19 108 ARG A CA 1
ATOM 794 C C . ARG A 1 108 ? -22.594 1.487 7.463 1.00 83.19 108 ARG A C 1
ATOM 796 O O . ARG A 1 108 ? -23.681 1.087 7.047 1.00 83.19 108 ARG A O 1
ATOM 803 N N . GLN A 1 109 ? -22.429 1.980 8.691 1.00 80.81 109 GLN A N 1
ATOM 804 C CA . GLN A 1 109 ? -23.516 2.099 9.676 1.00 80.81 109 GLN A CA 1
ATOM 805 C C . GLN A 1 109 ? -23.679 3.547 10.137 1.00 80.81 109 GLN A C 1
ATOM 807 O O . GLN A 1 109 ? -22.878 4.044 10.916 1.00 80.81 109 GLN A O 1
ATOM 812 N N . GLY A 1 110 ? -24.692 4.250 9.628 1.00 83.88 110 GLY A N 1
ATOM 813 C CA . GLY A 1 110 ? -25.022 5.611 10.081 1.00 83.88 110 GLY A CA 1
ATOM 814 C C . GLY A 1 110 ? -24.020 6.717 9.711 1.00 83.88 110 GLY A C 1
ATOM 815 O O . GLY A 1 110 ? -24.306 7.880 9.961 1.00 83.88 110 GLY A O 1
ATOM 816 N N . VAL A 1 111 ? -22.887 6.388 9.081 1.00 88.06 111 VAL A N 1
ATOM 817 C CA . VAL A 1 111 ? -21.878 7.359 8.621 1.00 88.06 111 VAL A CA 1
ATOM 818 C C . VAL A 1 111 ? -22.266 7.943 7.259 1.00 88.06 111 VAL A C 1
ATOM 820 O O . VAL A 1 111 ? -22.817 7.233 6.404 1.00 88.06 111 VAL A O 1
ATOM 823 N N . ASP A 1 112 ? -21.962 9.226 7.042 1.00 93.06 112 ASP A N 1
ATOM 824 C CA . ASP A 1 112 ? -22.091 9.872 5.733 1.00 93.06 112 ASP A CA 1
ATOM 825 C C . ASP A 1 112 ? -21.316 9.103 4.647 1.00 93.06 112 ASP A C 1
ATOM 827 O O . ASP A 1 112 ? -20.254 8.525 4.889 1.00 93.06 112 ASP A O 1
ATOM 831 N N . ARG A 1 113 ? -21.858 9.072 3.425 1.00 90.25 113 ARG A N 1
ATOM 832 C CA . ARG A 1 113 ? -21.267 8.297 2.327 1.00 90.25 113 ARG A CA 1
ATOM 833 C C . ARG A 1 113 ? -19.891 8.828 1.926 1.00 90.25 113 ARG A C 1
ATOM 835 O O . ARG A 1 113 ? -19.020 8.019 1.616 1.00 90.25 113 ARG A O 1
ATOM 842 N N . SER A 1 114 ? -19.706 10.144 1.889 1.00 89.50 114 SER A N 1
ATOM 843 C CA . SER A 1 114 ? -18.449 10.757 1.453 1.00 89.50 114 SER A CA 1
ATOM 844 C C . SER A 1 114 ? -17.357 10.521 2.488 1.00 89.50 114 SER A C 1
ATOM 846 O O . SER A 1 114 ? -16.271 10.075 2.126 1.00 89.50 114 SER A O 1
ATOM 848 N N . LEU A 1 115 ? -17.684 10.701 3.772 1.00 88.69 115 LEU A N 1
ATOM 849 C CA . LEU A 1 115 ? -16.781 10.380 4.880 1.00 88.69 115 LEU A CA 1
ATOM 850 C C . LEU A 1 115 ? -16.406 8.891 4.892 1.00 88.69 115 LEU A C 1
ATOM 852 O O . LEU A 1 115 ? -15.235 8.543 5.005 1.00 88.69 115 LEU A O 1
ATOM 856 N N . TRP A 1 116 ? -17.383 8.003 4.686 1.00 88.69 116 TRP A N 1
ATOM 857 C CA . TRP A 1 116 ? -17.132 6.563 4.597 1.00 88.69 116 TRP A CA 1
ATOM 858 C C . TRP A 1 116 ? -16.164 6.201 3.463 1.00 88.69 116 TRP A C 1
ATOM 860 O O . TRP A 1 116 ? -15.235 5.424 3.665 1.00 88.69 116 TRP A O 1
ATOM 870 N N . LEU A 1 117 ? -16.359 6.765 2.267 1.00 90.06 117 LEU A N 1
ATOM 871 C CA . LEU A 1 117 ? -15.466 6.520 1.131 1.00 90.06 117 LEU A CA 1
ATOM 872 C C . LEU A 1 117 ? -14.064 7.084 1.372 1.00 90.06 117 LEU A C 1
ATOM 874 O O . LEU A 1 117 ? -13.086 6.424 1.034 1.00 90.06 117 LEU A O 1
ATOM 878 N N . TYR A 1 118 ? -13.964 8.269 1.973 1.00 90.56 118 TYR A N 1
ATOM 879 C CA . TYR A 1 118 ? -12.686 8.870 2.339 1.00 90.56 118 TYR A CA 1
ATOM 880 C C . TYR A 1 118 ? -11.895 7.982 3.313 1.00 90.56 118 TYR A C 1
ATOM 882 O O . TYR A 1 118 ? -10.729 7.674 3.051 1.00 90.56 118 TYR A O 1
ATOM 890 N N . GLU A 1 119 ? -12.537 7.483 4.373 1.00 88.19 119 GLU A N 1
ATOM 891 C CA . GLU A 1 119 ? -11.885 6.585 5.333 1.00 88.19 119 GLU A CA 1
ATOM 892 C C . GLU A 1 119 ? -11.502 5.241 4.708 1.00 88.19 119 GLU A C 1
ATOM 894 O O . GLU A 1 119 ? -10.410 4.727 4.960 1.00 88.19 119 GLU A O 1
ATOM 899 N N . LEU A 1 120 ? -12.337 4.691 3.819 1.00 89.06 120 LEU A N 1
ATOM 900 C CA . LEU A 1 120 ? -11.971 3.501 3.049 1.00 89.06 120 LEU A CA 1
ATOM 901 C C . LEU A 1 120 ? -10.743 3.744 2.162 1.00 89.06 120 LEU A C 1
ATOM 903 O O . LEU A 1 120 ? -9.878 2.873 2.081 1.00 89.06 120 LEU A O 1
ATOM 907 N N . CYS A 1 121 ? -10.627 4.912 1.529 1.00 91.56 121 CYS A N 1
ATOM 908 C CA . CYS A 1 121 ? -9.458 5.273 0.726 1.00 91.56 121 CYS A CA 1
ATOM 909 C C . CYS A 1 121 ? -8.191 5.416 1.581 1.00 91.56 121 CYS A C 1
ATOM 911 O O . CYS A 1 121 ? -7.140 4.888 1.200 1.00 91.56 121 CYS A O 1
ATOM 913 N N . ARG A 1 122 ? -8.275 6.070 2.751 1.00 90.25 122 ARG A N 1
ATOM 914 C CA . ARG A 1 122 ? -7.162 6.134 3.719 1.00 90.25 122 ARG A CA 1
ATOM 915 C C . ARG A 1 122 ? -6.734 4.740 4.148 1.00 90.25 122 ARG A C 1
ATOM 917 O O . ARG A 1 122 ? -5.551 4.401 4.082 1.00 90.25 122 ARG A O 1
ATOM 924 N N . PHE A 1 123 ? -7.703 3.917 4.530 1.00 87.56 123 PHE A N 1
ATOM 925 C CA . PHE A 1 123 ? -7.458 2.555 4.971 1.00 87.56 123 PHE A CA 1
ATOM 926 C C . PHE A 1 123 ? -6.810 1.702 3.876 1.00 87.56 123 PHE A C 1
ATOM 928 O O . PHE A 1 123 ? -5.808 1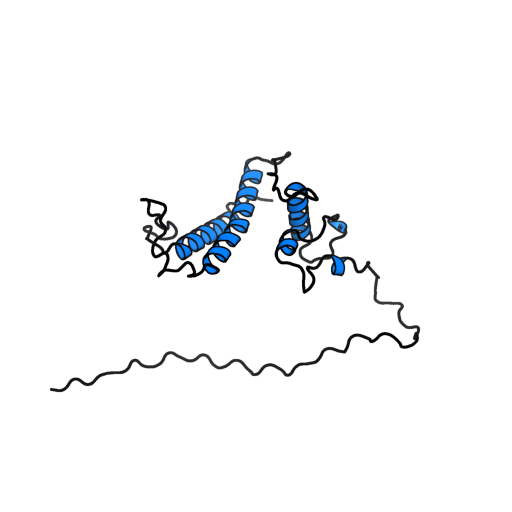.029 4.127 1.00 87.56 123 PHE A O 1
ATOM 935 N N . LEU A 1 124 ? -7.340 1.759 2.652 1.00 90.44 124 LEU A N 1
ATOM 936 C CA . LEU A 1 124 ? -6.794 1.038 1.507 1.00 90.44 124 LEU A CA 1
ATOM 937 C C . LEU A 1 124 ? -5.352 1.463 1.232 1.00 90.44 124 LEU A C 1
ATOM 939 O O . LEU A 1 124 ? -4.483 0.601 1.147 1.00 90.44 124 LEU A O 1
ATOM 943 N N . THR A 1 125 ? -5.080 2.767 1.177 1.00 92.62 125 THR A N 1
ATOM 944 C CA . THR A 1 125 ? -3.726 3.303 0.952 1.00 92.62 125 THR A CA 1
ATOM 945 C C . THR A 1 125 ? -2.740 2.773 1.995 1.00 92.62 125 THR A C 1
ATOM 947 O O . THR A 1 125 ? -1.682 2.251 1.645 1.00 92.62 125 THR A O 1
ATOM 950 N N . MET A 1 126 ? -3.125 2.782 3.277 1.00 88.81 126 MET A N 1
ATOM 951 C CA . MET A 1 126 ? -2.305 2.208 4.349 1.00 88.81 126 MET A CA 1
ATOM 952 C C . MET A 1 126 ? -2.059 0.704 4.180 1.00 88.81 126 MET A C 1
ATOM 954 O O . MET A 1 126 ? -0.974 0.226 4.505 1.00 88.81 126 MET A O 1
ATOM 958 N N . LYS A 1 127 ? -3.047 -0.063 3.704 1.00 88.81 127 LYS A N 1
ATOM 959 C CA . LYS A 1 127 ? -2.910 -1.515 3.512 1.00 88.81 127 LYS A CA 1
ATOM 960 C C . LYS A 1 127 ? -2.098 -1.882 2.278 1.00 88.81 127 LYS A C 1
ATOM 962 O O . LYS A 1 127 ? -1.358 -2.862 2.336 1.00 88.81 127 LYS A O 1
ATOM 967 N N . VAL A 1 128 ? -2.198 -1.109 1.200 1.00 93.56 128 VAL A N 1
ATOM 968 C CA . VAL A 1 128 ? -1.447 -1.355 -0.039 1.00 93.56 128 VAL A CA 1
ATOM 969 C C . VAL A 1 128 ? 0.063 -1.191 0.178 1.00 93.56 128 VAL A C 1
ATOM 971 O O . VAL A 1 128 ? 0.832 -1.895 -0.469 1.00 93.56 128 VAL A O 1
ATOM 974 N N . ASN A 1 129 ? 0.506 -0.406 1.169 1.00 91.31 129 ASN A N 1
ATOM 975 C CA . ASN A 1 129 ? 1.920 -0.367 1.575 1.00 91.31 129 ASN A CA 1
ATOM 976 C C . ASN A 1 129 ? 2.500 -1.755 1.908 1.00 91.31 129 ASN A C 1
ATOM 978 O O . ASN A 1 129 ? 3.681 -2.000 1.672 1.00 91.31 129 ASN A O 1
ATOM 982 N N . ASN A 1 130 ? 1.684 -2.700 2.386 1.00 91.56 130 ASN A N 1
ATOM 983 C CA . ASN A 1 130 ? 2.154 -4.066 2.636 1.00 91.56 130 ASN A CA 1
ATOM 984 C C . ASN A 1 130 ? 2.522 -4.811 1.344 1.00 91.56 130 ASN A C 1
ATOM 986 O O . ASN A 1 130 ? 3.390 -5.680 1.381 1.00 91.56 130 ASN A O 1
ATOM 990 N N . LEU A 1 131 ? 1.897 -4.477 0.208 1.00 93.12 131 LEU A N 1
ATOM 991 C CA . LEU A 1 131 ? 2.260 -5.055 -1.089 1.00 93.12 131 LEU A CA 1
ATOM 992 C C . LEU A 1 131 ? 3.630 -4.558 -1.545 1.00 93.12 131 LEU A C 1
ATOM 994 O O . LEU A 1 131 ? 4.426 -5.349 -2.028 1.00 93.12 131 LEU A O 1
ATOM 998 N N . ILE A 1 132 ? 3.943 -3.281 -1.315 1.00 94.69 132 ILE A N 1
ATOM 999 C CA . ILE A 1 132 ? 5.265 -2.712 -1.615 1.00 94.69 132 ILE A CA 1
ATOM 1000 C C . ILE A 1 132 ? 6.358 -3.450 -0.842 1.00 94.69 132 ILE A C 1
ATOM 1002 O O . ILE A 1 132 ? 7.365 -3.855 -1.417 1.00 94.69 132 ILE A O 1
ATOM 1006 N N . ILE A 1 133 ? 6.128 -3.683 0.454 1.00 94.06 133 ILE A N 1
ATOM 1007 C CA . ILE A 1 133 ? 7.041 -4.466 1.294 1.00 94.06 133 ILE A CA 1
ATOM 1008 C C . ILE A 1 133 ? 7.201 -5.884 0.732 1.00 94.06 133 ILE A C 1
ATOM 1010 O O . ILE A 1 133 ? 8.323 -6.378 0.643 1.00 94.06 133 ILE A O 1
ATOM 1014 N N . ALA A 1 134 ? 6.101 -6.527 0.326 1.00 94.88 134 ALA A N 1
ATOM 1015 C CA . ALA A 1 134 ? 6.150 -7.856 -0.274 1.00 94.88 134 ALA A CA 1
ATOM 1016 C C . ALA A 1 134 ? 6.964 -7.870 -1.579 1.00 94.88 134 ALA A C 1
ATOM 1018 O O . ALA A 1 134 ? 7.819 -8.735 -1.733 1.00 94.88 134 ALA A O 1
ATOM 1019 N N . PHE A 1 135 ? 6.787 -6.881 -2.461 1.00 95.50 135 PHE A N 1
ATOM 1020 C CA . PHE A 1 135 ? 7.545 -6.759 -3.712 1.00 95.50 135 PHE A CA 1
ATOM 1021 C C . PHE A 1 135 ? 9.050 -6.566 -3.481 1.00 95.50 135 PHE A C 1
ATOM 1023 O O . PHE A 1 135 ? 9.865 -7.091 -4.240 1.00 95.50 135 PHE A O 1
ATOM 1030 N N . PHE A 1 136 ? 9.439 -5.849 -2.423 1.00 95.12 136 PHE A N 1
ATOM 1031 C CA . PHE A 1 136 ? 10.846 -5.744 -2.023 1.00 95.12 136 PHE A CA 1
ATOM 1032 C C . PHE A 1 136 ? 11.408 -7.043 -1.438 1.00 95.12 136 PHE A C 1
ATOM 1034 O O . PHE A 1 136 ? 12.614 -7.267 -1.510 1.00 95.12 136 PHE A O 1
ATOM 1041 N N . ALA A 1 137 ? 10.556 -7.885 -0.853 1.00 95.25 137 ALA A N 1
ATOM 1042 C CA . ALA A 1 137 ? 10.945 -9.165 -0.268 1.00 95.25 137 ALA A CA 1
ATOM 1043 C C . ALA A 1 137 ? 10.957 -10.327 -1.281 1.00 95.25 137 ALA A C 1
ATOM 1045 O O . ALA A 1 137 ? 11.373 -11.433 -0.927 1.00 95.25 137 ALA A O 1
ATOM 1046 N N . GLU A 1 138 ? 10.510 -10.108 -2.522 1.00 95.75 138 GLU A N 1
ATOM 1047 C CA . GLU A 1 138 ? 10.582 -11.116 -3.581 1.00 95.75 138 GLU A CA 1
ATOM 1048 C C . GLU A 1 138 ? 12.030 -11.505 -3.916 1.00 95.75 138 GLU A C 1
ATOM 1050 O O . GLU A 1 138 ? 13.001 -10.822 -3.582 1.00 95.75 138 GLU A O 1
ATOM 1055 N N . THR A 1 139 ? 12.193 -12.656 -4.569 1.00 95.69 139 THR A N 1
ATOM 1056 C CA . THR A 1 139 ? 13.501 -13.167 -4.993 1.00 95.69 139 THR A CA 1
ATOM 1057 C C . THR A 1 139 ? 13.449 -13.549 -6.477 1.00 95.69 139 THR A C 1
ATOM 1059 O O . THR A 1 139 ? 12.909 -14.607 -6.801 1.00 95.69 139 THR A O 1
ATOM 1062 N N . PRO A 1 140 ? 14.021 -12.733 -7.385 1.00 95.88 140 PRO A N 1
ATOM 1063 C CA . PRO A 1 140 ? 14.684 -11.448 -7.128 1.00 95.88 140 PRO A CA 1
ATOM 1064 C C . PRO A 1 140 ? 13.685 -10.337 -6.737 1.00 95.88 140 PRO A C 1
ATOM 1066 O O . PRO A 1 140 ? 12.516 -10.432 -7.103 1.00 95.88 140 PRO A O 1
ATOM 1069 N N . PRO A 1 141 ? 14.120 -9.280 -6.026 1.00 97.06 141 PRO A N 1
ATOM 1070 C CA . PRO A 1 141 ? 13.229 -8.195 -5.624 1.00 97.06 141 PRO A CA 1
ATOM 1071 C C . PRO A 1 141 ? 12.747 -7.388 -6.833 1.00 97.06 141 PRO A C 1
ATOM 1073 O O . PRO A 1 141 ? 13.448 -7.275 -7.847 1.00 97.06 141 PRO A O 1
ATOM 1076 N N . CYS A 1 142 ? 11.574 -6.767 -6.710 1.00 97.62 142 CYS A N 1
ATOM 1077 C CA . CYS A 1 142 ? 11.089 -5.817 -7.706 1.00 97.62 142 CYS A CA 1
ATOM 1078 C C . CYS A 1 142 ? 12.007 -4.581 -7.751 1.00 97.62 142 CYS A C 1
ATOM 1080 O O . CYS A 1 142 ? 12.240 -3.917 -6.740 1.00 97.62 142 CYS A O 1
ATOM 1082 N N . SER A 1 143 ? 12.555 -4.286 -8.926 1.00 97.19 143 SER A N 1
ATOM 1083 C CA . SER A 1 143 ? 13.504 -3.199 -9.162 1.00 97.19 143 SER A CA 1
ATOM 1084 C C . SER A 1 143 ? 13.439 -2.728 -10.615 1.00 97.19 143 SER A C 1
ATOM 1086 O O . SER A 1 143 ? 12.768 -3.332 -11.451 1.00 97.19 143 SER A O 1
ATOM 1088 N N . ALA A 1 144 ? 14.205 -1.692 -10.960 1.00 97.38 144 ALA A N 1
ATOM 1089 C CA . ALA A 1 144 ? 14.352 -1.248 -12.346 1.00 97.38 144 ALA A CA 1
ATOM 1090 C C . ALA A 1 144 ? 14.958 -2.309 -13.287 1.00 97.38 144 ALA A C 1
ATOM 1092 O O . ALA A 1 144 ? 14.827 -2.191 -14.501 1.00 97.38 144 ALA A O 1
ATOM 1093 N N . GLN A 1 145 ? 15.628 -3.335 -12.752 1.00 97.12 145 GLN A N 1
ATOM 1094 C CA . GLN A 1 145 ? 16.210 -4.418 -13.549 1.00 97.12 145 GLN A CA 1
ATOM 1095 C C . GLN A 1 145 ? 15.227 -5.571 -13.759 1.00 97.12 145 GLN A C 1
ATOM 1097 O O . GLN A 1 145 ? 15.176 -6.132 -14.849 1.00 97.12 145 GLN A O 1
ATOM 1102 N N . THR A 1 146 ? 14.463 -5.937 -12.728 1.00 97.31 146 THR A N 1
ATOM 1103 C CA . THR A 1 146 ? 13.501 -7.049 -12.794 1.00 97.31 146 THR A CA 1
ATOM 1104 C C . THR A 1 146 ? 12.173 -6.616 -13.408 1.00 97.31 146 THR A C 1
ATOM 1106 O O . THR A 1 146 ? 11.595 -7.352 -14.204 1.00 97.31 146 THR A O 1
ATOM 1109 N N . CYS A 1 147 ? 11.734 -5.394 -13.102 1.00 97.00 147 CYS A N 1
ATOM 1110 C CA . CYS A 1 147 ? 10.458 -4.819 -13.513 1.00 97.00 147 CYS A CA 1
ATOM 1111 C C . CYS A 1 147 ? 10.669 -3.400 -14.082 1.00 97.00 147 CYS A C 1
ATOM 1113 O O . CYS A 1 147 ? 10.269 -2.416 -13.451 1.00 97.00 147 CYS A O 1
ATOM 1115 N N . PRO A 1 148 ? 11.299 -3.260 -15.266 1.00 97.25 148 PRO A N 1
ATOM 1116 C CA . PRO A 1 148 ? 11.744 -1.970 -15.809 1.00 97.25 148 PRO A CA 1
ATOM 1117 C C . PRO A 1 148 ? 10.607 -1.000 -16.150 1.00 97.25 148 PRO A C 1
ATOM 1119 O O . PRO A 1 148 ? 10.845 0.200 -16.258 1.00 97.25 148 PRO A O 1
ATOM 1122 N N . GLU A 1 149 ? 9.378 -1.499 -16.293 1.00 97.12 149 GLU A N 1
ATOM 1123 C CA . GLU A 1 149 ? 8.191 -0.711 -16.621 1.00 97.12 149 GLU A CA 1
ATOM 1124 C C . GLU A 1 149 ? 6.978 -1.228 -15.842 1.00 97.12 149 GLU A C 1
ATOM 1126 O O . GLU A 1 149 ? 6.832 -2.436 -15.637 1.00 97.12 149 GLU A O 1
ATOM 1131 N N . MET A 1 150 ? 6.072 -0.329 -15.452 1.00 97.38 150 MET A N 1
ATOM 1132 C CA . MET A 1 150 ? 4.778 -0.718 -14.890 1.00 97.38 150 MET A CA 1
ATOM 1133 C C . MET A 1 150 ? 3.859 -1.263 -15.990 1.00 97.38 150 MET A C 1
ATOM 1135 O O . MET A 1 150 ? 3.262 -0.497 -16.751 1.00 97.38 150 MET A O 1
ATOM 1139 N N . ARG A 1 151 ? 3.732 -2.590 -16.081 1.00 96.31 151 ARG A N 1
ATOM 1140 C CA . ARG A 1 151 ? 2.922 -3.266 -17.104 1.00 96.31 151 ARG A CA 1
ATOM 1141 C C . ARG A 1 151 ? 1.943 -4.268 -16.508 1.00 96.31 151 ARG A C 1
ATOM 1143 O O . ARG A 1 151 ? 2.274 -4.981 -15.567 1.00 96.31 151 ARG A O 1
ATOM 1150 N N . ALA A 1 152 ? 0.766 -4.364 -17.120 1.00 95.44 152 ALA A N 1
ATOM 1151 C CA . ALA A 1 152 ? -0.172 -5.461 -16.909 1.00 95.44 152 ALA A CA 1
ATOM 1152 C C . ALA A 1 152 ? -0.653 -5.969 -18.274 1.00 95.44 152 ALA A C 1
ATOM 1154 O O . ALA A 1 152 ? -1.275 -5.227 -19.035 1.00 95.44 152 ALA A O 1
ATOM 1155 N N . SER A 1 153 ? -0.353 -7.230 -18.593 1.00 92.62 153 SER A N 1
ATOM 1156 C CA . SER A 1 153 ? -0.581 -7.805 -19.929 1.00 92.62 153 SER A CA 1
ATOM 1157 C C . SER A 1 153 ? 0.030 -6.929 -21.041 1.00 92.62 153 SER A C 1
ATOM 1159 O O . SER A 1 153 ? 1.208 -6.562 -20.969 1.00 92.62 153 SER A O 1
ATOM 1161 N N . GLU A 1 154 ? -0.730 -6.583 -22.085 1.00 95.12 154 GLU A N 1
ATOM 1162 C CA . GLU A 1 154 ? -0.268 -5.680 -23.142 1.00 95.12 154 GLU A CA 1
ATOM 1163 C C . GLU A 1 154 ? -0.197 -4.198 -22.738 1.00 95.12 154 GLU A C 1
ATOM 1165 O O . GLU A 1 154 ? 0.399 -3.407 -23.467 1.00 95.12 154 GLU A O 1
ATOM 1170 N N . TRP A 1 155 ? -0.752 -3.807 -21.588 1.00 96.25 155 TRP A N 1
ATOM 1171 C CA . TRP A 1 155 ? -0.851 -2.404 -21.189 1.00 96.25 155 TRP A CA 1
ATOM 1172 C C . TRP A 1 155 ? 0.372 -1.943 -20.398 1.00 96.25 155 TRP A C 1
ATOM 1174 O O . TRP A 1 155 ? 0.841 -2.627 -19.487 1.00 96.25 155 TRP A O 1
ATOM 1184 N N . GLN A 1 156 ? 0.860 -0.748 -20.731 1.00 96.25 156 GLN A N 1
ATOM 1185 C CA . GLN A 1 156 ? 1.876 -0.016 -19.978 1.00 96.25 156 GLN A CA 1
ATOM 1186 C C . GLN A 1 156 ? 1.236 1.198 -19.310 1.00 96.25 156 GLN A C 1
ATOM 1188 O O . GLN A 1 156 ? 0.528 1.973 -19.954 1.00 96.25 156 GLN A O 1
ATOM 1193 N N . TYR A 1 157 ? 1.518 1.378 -18.024 1.00 97.56 157 TYR A N 1
ATOM 1194 C CA . TYR A 1 157 ? 1.031 2.504 -17.240 1.00 97.56 157 TYR A CA 1
ATOM 1195 C C . TYR A 1 157 ? 2.118 3.571 -17.127 1.00 97.56 157 TYR A C 1
ATOM 1197 O O . TYR A 1 157 ? 3.256 3.288 -16.752 1.00 97.56 157 TYR A O 1
ATOM 1205 N N . LEU A 1 158 ? 1.760 4.818 -17.438 1.00 97.69 158 LEU A N 1
ATOM 1206 C CA . LEU A 1 158 ? 2.644 5.975 -17.300 1.00 97.69 158 LEU A CA 1
ATOM 1207 C C . LEU A 1 158 ? 2.353 6.701 -15.987 1.00 97.69 158 LEU A C 1
ATOM 1209 O O . LEU A 1 158 ? 1.195 6.864 -15.596 1.00 97.69 158 LEU A O 1
ATOM 1213 N N . CYS A 1 159 ? 3.403 7.119 -15.286 1.00 97.31 159 CYS A N 1
ATOM 1214 C CA . CYS A 1 159 ? 3.286 7.770 -13.989 1.00 97.31 159 CYS A CA 1
ATOM 1215 C C . CYS A 1 159 ? 2.876 9.239 -14.164 1.00 97.31 159 CYS A C 1
ATOM 1217 O O . CYS A 1 159 ? 3.631 10.039 -14.720 1.00 97.31 159 CYS A O 1
ATOM 1219 N N . ALA A 1 160 ? 1.684 9.582 -13.667 1.00 95.38 160 ALA A N 1
ATOM 1220 C CA . ALA A 1 160 ? 1.083 10.915 -13.773 1.00 95.38 160 ALA A CA 1
ATOM 1221 C C . ALA A 1 160 ? 1.634 11.938 -12.762 1.00 95.38 160 ALA A C 1
ATOM 1223 O O . ALA A 1 160 ? 1.309 13.117 -12.846 1.00 95.38 160 ALA A O 1
ATOM 1224 N N . VAL A 1 161 ? 2.480 11.506 -11.819 1.00 93.81 161 VAL A N 1
ATOM 1225 C CA . VAL A 1 161 ? 3.224 12.415 -10.925 1.00 93.81 161 VAL A CA 1
ATOM 122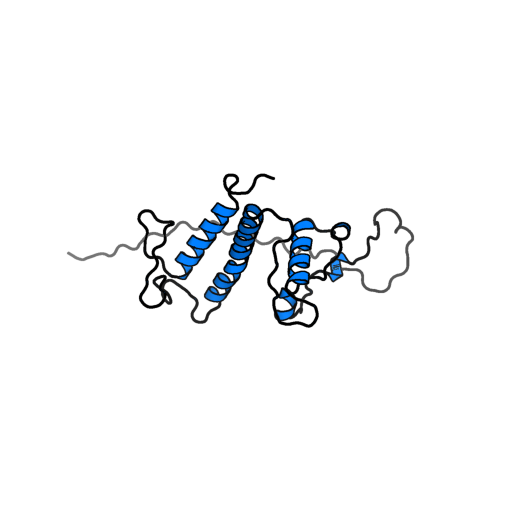6 C C . VAL A 1 161 ? 4.252 13.242 -11.709 1.00 93.81 161 VAL A C 1
ATOM 1228 O O . VAL A 1 161 ? 4.705 14.289 -11.252 1.00 93.81 161 VAL A O 1
ATOM 1231 N N . HIS A 1 162 ? 4.617 12.789 -12.908 1.00 93.56 162 HIS A N 1
ATOM 1232 C CA . HIS A 1 162 ? 5.481 13.520 -13.822 1.00 93.56 162 HIS A CA 1
ATOM 1233 C C . HIS A 1 162 ? 4.657 14.312 -14.839 1.00 93.56 162 HIS A C 1
ATOM 1235 O O . HIS A 1 162 ? 3.641 13.825 -15.332 1.00 93.56 162 HIS A O 1
ATOM 1241 N N . ASP A 1 163 ? 5.149 15.498 -15.201 1.00 93.31 163 ASP A N 1
ATOM 1242 C CA . ASP A 1 163 ? 4.611 16.314 -16.288 1.00 93.31 163 ASP A CA 1
ATOM 1243 C C . ASP A 1 163 ? 5.689 16.521 -17.377 1.00 93.31 163 ASP A C 1
ATOM 1245 O O . ASP A 1 163 ? 6.748 17.095 -17.086 1.00 93.31 163 ASP A O 1
ATOM 1249 N N . PRO A 1 164 ? 5.506 16.002 -18.609 1.00 94.88 164 PRO A N 1
ATOM 1250 C CA . PRO A 1 164 ? 4.444 15.072 -19.016 1.00 94.88 164 PRO A CA 1
ATOM 1251 C C . PRO A 1 164 ? 4.593 13.696 -18.329 1.00 94.88 164 PRO A C 1
ATOM 1253 O O . PRO A 1 164 ? 5.693 13.390 -17.854 1.00 94.88 164 PRO A O 1
ATOM 1256 N N . PRO A 1 165 ? 3.549 12.838 -18.308 1.00 97.06 165 PRO A N 1
ATOM 1257 C CA . PRO A 1 165 ? 3.634 11.492 -17.738 1.00 97.06 165 PRO A CA 1
ATOM 1258 C C . PRO A 1 165 ? 4.756 10.655 -18.364 1.00 97.06 165 PRO A C 1
ATOM 1260 O O . PRO A 1 165 ? 4.949 10.672 -19.582 1.00 97.06 165 PRO A O 1
ATOM 1263 N N . LYS A 1 166 ? 5.495 9.904 -17.538 1.00 96.50 166 LYS A N 1
ATOM 1264 C CA . LYS A 1 166 ? 6.683 9.133 -17.968 1.00 96.50 166 LYS A CA 1
ATOM 1265 C C . LYS A 1 166 ? 6.588 7.662 -17.580 1.00 96.50 166 LYS A C 1
ATOM 1267 O O . LYS A 1 166 ? 5.849 7.304 -16.666 1.00 96.50 166 LYS A O 1
ATOM 1272 N N . SER A 1 167 ? 7.363 6.818 -18.261 1.00 97.06 167 SER A N 1
ATOM 1273 C CA . SER A 1 167 ? 7.558 5.425 -17.853 1.00 97.06 167 SER A CA 1
ATOM 1274 C C . SER A 1 167 ? 8.434 5.380 -16.600 1.00 97.06 167 SER A C 1
ATOM 1276 O O . SER A 1 167 ? 9.545 5.913 -16.601 1.00 97.06 167 SER A O 1
ATOM 1278 N N . CYS A 1 168 ? 7.920 4.763 -15.541 1.00 98.06 168 CYS A N 1
ATOM 1279 C CA . CYS A 1 168 ? 8.672 4.419 -14.340 1.00 98.06 168 CYS A CA 1
ATOM 1280 C C . CYS A 1 168 ? 8.790 2.900 -14.263 1.00 98.06 168 CYS A C 1
ATOM 1282 O O . CYS A 1 168 ? 7.901 2.183 -14.742 1.00 98.06 168 CYS A O 1
ATOM 1284 N N . CYS A 1 169 ? 9.839 2.414 -13.599 1.00 97.94 169 CYS A N 1
ATOM 1285 C CA . CYS A 1 169 ? 9.874 1.010 -13.222 1.00 97.94 169 CYS A CA 1
ATOM 1286 C C . CYS A 1 169 ? 8.705 0.681 -12.283 1.00 97.94 169 CYS A C 1
ATOM 1288 O O . CYS A 1 169 ? 8.137 1.578 -11.653 1.00 97.94 169 CYS A O 1
ATOM 1290 N N . ALA A 1 170 ? 8.305 -0.589 -12.215 1.00 97.56 170 ALA A N 1
ATOM 1291 C CA . ALA A 1 170 ? 7.060 -0.960 -11.543 1.00 97.56 170 ALA A CA 1
ATOM 1292 C C . ALA A 1 170 ? 7.055 -0.566 -10.056 1.00 97.56 170 ALA A C 1
ATOM 1294 O O . ALA A 1 170 ? 6.059 -0.036 -9.567 1.00 97.56 170 ALA A O 1
ATOM 1295 N N . ILE A 1 171 ? 8.171 -0.769 -9.347 1.00 97.50 171 ILE A N 1
ATOM 1296 C CA . ILE A 1 171 ? 8.257 -0.416 -7.926 1.00 97.50 171 ILE A CA 1
ATOM 1297 C C . ILE A 1 171 ? 8.186 1.100 -7.708 1.00 97.50 171 ILE A C 1
ATOM 1299 O O . ILE A 1 171 ? 7.412 1.549 -6.865 1.00 97.50 171 ILE A O 1
ATOM 1303 N N . ASP A 1 172 ? 8.885 1.892 -8.526 1.00 97.31 172 ASP A N 1
ATOM 1304 C CA . ASP A 1 172 ? 8.843 3.356 -8.445 1.00 97.31 172 ASP A CA 1
ATOM 1305 C C . ASP A 1 172 ? 7.449 3.888 -8.782 1.00 97.31 172 ASP A C 1
ATOM 1307 O O . ASP A 1 172 ? 6.940 4.769 -8.095 1.00 97.31 172 ASP A O 1
ATOM 1311 N N . TYR A 1 173 ? 6.795 3.326 -9.805 1.00 97.56 173 TYR A N 1
ATOM 1312 C CA . TYR A 1 173 ? 5.420 3.680 -10.155 1.00 97.56 173 TYR A CA 1
ATOM 1313 C C . TYR A 1 173 ? 4.475 3.470 -8.967 1.00 97.56 173 TYR A C 1
ATOM 1315 O O . TYR A 1 173 ? 3.668 4.349 -8.646 1.00 97.56 173 TYR A O 1
ATOM 1323 N N . CYS A 1 174 ? 4.569 2.309 -8.314 1.00 96.56 174 CYS A N 1
ATOM 1324 C CA . CYS A 1 174 ? 3.740 1.975 -7.165 1.00 96.56 174 CYS A CA 1
ATOM 1325 C C . CYS A 1 174 ? 4.010 2.917 -5.981 1.00 96.56 174 CYS A C 1
ATOM 1327 O O . CYS A 1 174 ? 3.055 3.432 -5.399 1.00 96.56 174 CYS A O 1
ATOM 1329 N N . CYS A 1 175 ? 5.281 3.204 -5.675 1.00 96.19 175 CYS A N 1
ATOM 1330 C CA . CYS A 1 175 ? 5.666 4.159 -4.632 1.00 96.19 175 CYS A CA 1
ATOM 1331 C C . CYS A 1 175 ? 5.149 5.573 -4.935 1.00 96.19 175 CYS A C 1
ATOM 1333 O O . CYS A 1 175 ? 4.427 6.140 -4.122 1.00 96.19 175 CYS A O 1
ATOM 1335 N N . HIS A 1 176 ? 5.404 6.109 -6.134 1.00 96.62 176 HIS A N 1
ATOM 1336 C CA . HIS A 1 176 ? 4.921 7.436 -6.536 1.00 96.62 176 HIS A CA 1
ATOM 1337 C C . HIS A 1 176 ? 3.395 7.554 -6.437 1.00 96.62 176 HIS A C 1
ATOM 1339 O O . HIS A 1 176 ? 2.872 8.575 -5.989 1.00 96.62 176 HIS A O 1
ATOM 1345 N N . THR A 1 177 ? 2.673 6.508 -6.846 1.00 95.44 177 THR A N 1
ATOM 1346 C CA . THR A 1 177 ? 1.206 6.476 -6.790 1.00 95.44 177 THR A CA 1
ATOM 1347 C C . THR A 1 177 ? 0.705 6.490 -5.346 1.00 95.44 177 THR A C 1
ATOM 1349 O O . THR A 1 177 ? -0.220 7.239 -5.028 1.00 95.44 177 THR A O 1
ATOM 1352 N N . LEU A 1 178 ? 1.312 5.694 -4.461 1.00 95.25 178 LEU A N 1
ATOM 1353 C CA . LEU A 1 178 ? 0.926 5.628 -3.050 1.00 95.25 178 LEU A CA 1
ATOM 1354 C C . LEU A 1 178 ? 1.292 6.887 -2.273 1.00 95.25 178 LEU A C 1
ATOM 1356 O O . LEU A 1 178 ? 0.490 7.343 -1.457 1.00 95.25 178 LEU A O 1
ATOM 1360 N N . ASP A 1 179 ? 2.451 7.476 -2.548 1.00 94.62 179 ASP A N 1
ATOM 1361 C CA . ASP A 1 179 ? 2.869 8.737 -1.940 1.00 94.62 179 ASP A CA 1
ATOM 1362 C C . ASP A 1 179 ? 1.925 9.866 -2.354 1.00 94.62 179 ASP A C 1
ATOM 1364 O O . ASP A 1 179 ? 1.447 10.632 -1.515 1.00 94.62 179 ASP A O 1
ATOM 1368 N N . TRP A 1 180 ? 1.574 9.934 -3.642 1.00 94.06 180 TRP A N 1
ATOM 1369 C CA . TRP A 1 180 ? 0.591 10.893 -4.135 1.00 94.06 180 TRP A CA 1
ATOM 1370 C C . TRP A 1 180 ? -0.790 10.690 -3.498 1.00 94.06 180 TRP A C 1
ATOM 1372 O O . TRP A 1 180 ? -1.408 11.660 -3.047 1.00 94.06 180 TRP A O 1
ATOM 1382 N N . ALA A 1 181 ? -1.265 9.443 -3.413 1.00 93.56 181 ALA A N 1
ATOM 1383 C CA . ALA A 1 181 ? -2.542 9.120 -2.780 1.00 93.56 181 ALA A CA 1
ATOM 1384 C C . ALA A 1 181 ? -2.539 9.498 -1.292 1.00 93.56 181 ALA A C 1
ATOM 1386 O O . ALA A 1 181 ? -3.484 10.124 -0.817 1.00 93.56 181 ALA A O 1
ATOM 1387 N N . THR A 1 182 ? -1.456 9.190 -0.575 1.00 92.75 182 THR A N 1
ATOM 1388 C CA . THR A 1 182 ? -1.285 9.541 0.840 1.00 92.75 182 THR A CA 1
ATOM 1389 C C . THR A 1 182 ? -1.331 11.050 1.024 1.00 92.75 182 THR A C 1
ATOM 1391 O O . THR A 1 182 ? -2.164 11.532 1.785 1.00 92.75 182 THR A O 1
ATOM 1394 N N . ASN A 1 183 ? -0.526 11.797 0.264 1.00 91.81 183 ASN A N 1
ATOM 1395 C CA . ASN A 1 183 ? -0.490 13.258 0.330 1.00 91.81 183 ASN A CA 1
ATOM 1396 C C . ASN A 1 183 ? -1.857 13.879 0.028 1.00 91.81 183 ASN A C 1
ATOM 1398 O O . ASN A 1 183 ? -2.277 14.814 0.707 1.00 91.81 183 ASN A O 1
ATOM 1402 N N . THR A 1 184 ? -2.574 13.335 -0.956 1.00 91.38 184 THR A N 1
ATOM 1403 C CA . THR A 1 184 ? -3.928 13.779 -1.304 1.00 91.38 184 THR A CA 1
ATOM 1404 C C . THR A 1 184 ? -4.922 13.464 -0.190 1.00 91.38 184 THR A C 1
ATOM 1406 O O . THR A 1 184 ? -5.788 14.278 0.089 1.00 91.38 184 THR A O 1
ATOM 1409 N N . LEU A 1 185 ? -4.813 12.320 0.482 1.00 90.31 185 LEU A N 1
ATOM 1410 C CA . LEU A 1 185 ? -5.720 11.929 1.566 1.00 90.31 185 LEU A CA 1
ATOM 1411 C C . LEU A 1 185 ? -5.371 12.565 2.916 1.00 90.31 185 LEU A C 1
ATOM 1413 O O . LEU A 1 185 ? -6.180 12.504 3.830 1.00 90.31 185 LEU A O 1
ATOM 1417 N N . THR A 1 186 ? -4.183 13.145 3.076 1.00 87.56 186 THR A N 1
ATOM 1418 C CA . THR A 1 186 ? -3.781 13.869 4.295 1.00 87.56 186 THR A CA 1
ATOM 1419 C C . THR A 1 186 ? -3.800 15.383 4.123 1.00 87.56 186 THR A C 1
ATOM 1421 O O . THR A 1 186 ? -3.493 16.105 5.069 1.00 87.56 186 THR A O 1
ATOM 1424 N N . SER A 1 187 ? -4.105 15.882 2.922 1.00 86.12 187 SER A N 1
ATOM 1425 C CA . SER A 1 187 ? -4.127 17.318 2.668 1.00 86.12 187 SER A CA 1
ATOM 1426 C C . SER A 1 187 ? -5.339 17.962 3.362 1.00 86.12 187 SER A C 1
ATOM 1428 O O . SER A 1 187 ? -6.455 17.454 3.232 1.00 86.12 187 SER A O 1
ATOM 1430 N N . PRO A 1 188 ? -5.166 19.112 4.038 1.00 70.94 188 PRO A N 1
ATOM 1431 C CA . PRO A 1 188 ? -6.256 19.787 4.747 1.00 70.94 188 PRO A CA 1
ATOM 1432 C C . PRO A 1 188 ? -7.378 20.284 3.818 1.00 70.94 188 PRO A C 1
ATOM 1434 O O . PRO A 1 188 ? -8.465 20.607 4.281 1.00 70.94 188 PRO A O 1
ATOM 1437 N N . ASN A 1 189 ? -7.129 20.347 2.504 1.00 65.06 189 ASN A N 1
ATOM 1438 C CA . ASN A 1 189 ? -8.100 20.800 1.503 1.00 65.06 189 ASN A CA 1
ATOM 1439 C C . ASN A 1 189 ? -9.036 19.684 1.007 1.00 65.06 189 ASN A C 1
ATOM 1441 O O . ASN A 1 189 ? -10.014 19.960 0.317 1.00 65.06 189 ASN A O 1
ATOM 1445 N N . THR A 1 190 ? -8.708 18.426 1.295 1.00 60.88 190 THR A N 1
ATOM 1446 C CA . THR A 1 190 ? -9.391 17.226 0.781 1.00 60.88 190 THR A CA 1
ATOM 1447 C C . THR A 1 190 ? -9.883 16.313 1.900 1.00 60.88 190 THR A C 1
ATOM 1449 O O . THR A 1 190 ? -10.753 15.478 1.653 1.00 60.88 190 THR A O 1
ATOM 1452 N N . SER A 1 191 ? -9.368 16.470 3.122 1.00 56.25 191 SER A N 1
ATOM 1453 C CA . SER A 1 191 ? -9.953 15.875 4.318 1.00 56.25 191 SER A CA 1
ATOM 1454 C C . SER A 1 191 ? -11.310 16.525 4.613 1.00 56.25 191 SER A C 1
ATOM 1456 O O . SER A 1 191 ? -11.388 17.757 4.611 1.00 56.25 191 SER A O 1
ATOM 1458 N N . PRO A 1 192 ? -12.374 15.750 4.893 1.00 56.59 192 PRO A N 1
ATOM 1459 C CA . PRO A 1 192 ? -13.572 16.291 5.525 1.00 56.59 192 PRO A CA 1
ATOM 1460 C C . PRO A 1 192 ? -13.142 17.085 6.762 1.00 56.59 192 PRO A C 1
ATOM 1462 O O . PRO A 1 192 ? -12.364 16.570 7.562 1.00 56.59 192 PRO A O 1
ATOM 1465 N N . ALA A 1 193 ? -13.560 18.346 6.869 1.00 54.09 193 ALA A N 1
ATOM 1466 C CA . ALA A 1 193 ? -13.293 19.134 8.064 1.00 54.09 193 ALA A CA 1
ATOM 1467 C C . ALA A 1 193 ? -13.948 18.435 9.265 1.00 54.09 193 ALA A C 1
ATOM 1469 O O . ALA A 1 193 ? -15.131 18.094 9.181 1.00 54.09 193 ALA A O 1
ATOM 1470 N N . ASP A 1 194 ? -13.167 18.202 10.322 1.00 45.12 194 ASP A N 1
ATOM 1471 C CA . ASP A 1 194 ? -13.696 17.890 11.655 1.00 45.12 194 ASP A CA 1
ATOM 1472 C C . ASP A 1 194 ? -14.601 19.029 12.158 1.00 45.12 194 ASP A C 1
ATOM 1474 O O . ASP A 1 194 ? -14.249 20.217 11.938 1.00 45.12 194 ASP A O 1
#

Secondary s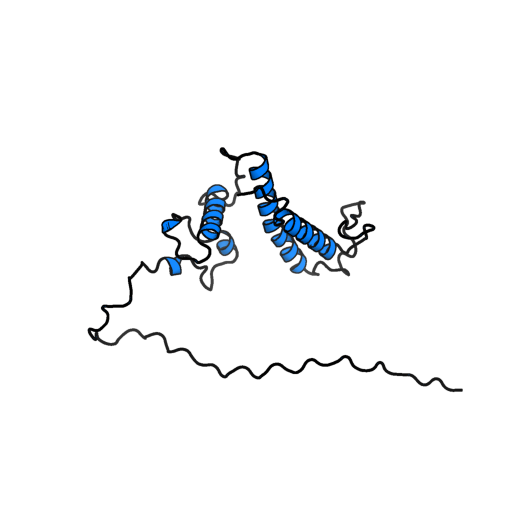tructure (DSSP, 8-state):
------PPPPPPPPPPPPPPP----PPPPPPS-----S---SS-----THHHHTSPPTT--HHHHTT-SPP--GGG--STTHHHHHHHHHHHHHHS-TT--PPPPPPP-S--HHHHHHHHHHHHHHHHHHHHHHHHHSSSPSSTTT--S-EETTEE--BTTSSS-B---HHHHHHHHHHHHHHHHH-TTTSPP-

pLDDT: mean 76.47, std 19.87, range [36.22, 98.06]

Organism: NCBI:txid63820